Protein AF-A0A7Y3DT79-F1 (afdb_monomer_lite)

Secondary structure (DSSP, 8-state):
-HHHHHHHHHHHHHHHHHHT--GGGTTGGGGHHHHHHHHHHHHT-------TTTHHHHHHHHHHHHTGGG--HHHHHHHHHHHHHHHHHHH--GGG----HHHHHHHHHHHHHHHHHHTTTTSHHHHTT-BTTTTB-TT--TTHHHHHHHHHHHHHTT-HHHHHHHHHHHHHTT-HHHHHHHHHHHHHHHS-HHHHHHHTSHHHHHHHHHHHHHHHHHHHTTTTHHHHHHHHSS-HHHHTTTHHHHHHHHHHHHT--HHHHTT--S-TTHHHHHHHHHHT-S----S-HHHHHHHHH-

Structure (mmCIF, N/CA/C/O backbone):
data_AF-A0A7Y3DT79-F1
#
_entry.id   AF-A0A7Y3DT79-F1
#
loop_
_atom_site.group_PDB
_atom_site.id
_atom_site.type_symbol
_atom_site.label_atom_id
_atom_site.label_alt_id
_atom_site.label_comp_id
_atom_site.label_asym_id
_atom_site.label_entity_id
_atom_site.label_seq_id
_atom_site.pdbx_PDB_ins_code
_atom_site.Cartn_x
_atom_site.Cartn_y
_atom_site.Cartn_z
_atom_site.occupancy
_atom_site.B_iso_or_equiv
_atom_site.auth_seq_id
_atom_site.auth_comp_id
_atom_site.auth_asym_id
_atom_site.auth_atom_id
_atom_site.pdbx_PDB_model_num
ATOM 1 N N . MET A 1 1 ? -15.172 -6.255 23.067 1.00 63.94 1 MET A N 1
ATOM 2 C CA . MET A 1 1 ? -14.998 -4.803 23.353 1.00 63.94 1 MET A CA 1
ATOM 3 C C . MET A 1 1 ? -13.834 -4.486 24.300 1.00 63.94 1 MET A C 1
ATOM 5 O O . MET A 1 1 ? -13.185 -3.462 24.105 1.00 63.94 1 MET A O 1
ATOM 9 N N . LYS A 1 2 ? -13.563 -5.284 25.353 1.00 83.62 2 LYS A N 1
ATOM 10 C CA . LYS A 1 2 ? -12.406 -5.023 26.238 1.00 83.62 2 LYS A CA 1
ATOM 11 C C . LYS A 1 2 ? -11.067 -5.221 25.506 1.00 83.62 2 LYS A C 1
ATOM 13 O O . LYS A 1 2 ? -10.204 -4.358 25.620 1.00 83.62 2 LYS A O 1
ATOM 18 N N . LYS A 1 3 ? -10.925 -6.287 24.705 1.00 90.00 3 LYS A N 1
ATOM 19 C CA . LYS A 1 3 ? -9.681 -6.601 23.979 1.00 90.00 3 LYS A CA 1
ATOM 20 C C . LYS A 1 3 ? -9.325 -5.564 22.909 1.00 90.00 3 LYS A C 1
ATOM 22 O O . LYS A 1 3 ? -8.169 -5.178 22.800 1.00 90.00 3 LYS A O 1
ATOM 27 N N . GLU A 1 4 ? -10.309 -5.044 22.180 1.00 90.94 4 GLU A N 1
ATOM 28 C CA . GLU A 1 4 ? -10.122 -4.055 21.111 1.00 90.94 4 GLU A CA 1
ATOM 29 C C . GLU A 1 4 ? -9.647 -2.712 21.681 1.00 90.94 4 GLU A C 1
ATOM 31 O O . GLU A 1 4 ? -8.739 -2.092 21.132 1.00 90.94 4 GLU A O 1
ATOM 36 N N . LYS A 1 5 ? -10.202 -2.292 22.829 1.00 91.31 5 LYS A N 1
ATOM 37 C CA . LYS A 1 5 ? -9.773 -1.075 23.539 1.00 91.31 5 LYS A CA 1
ATOM 38 C C . LYS A 1 5 ? -8.336 -1.158 24.060 1.00 91.31 5 LYS A C 1
ATOM 40 O O . LYS A 1 5 ? -7.698 -0.120 24.183 1.00 91.31 5 LYS A O 1
ATOM 45 N N . ILE A 1 6 ? -7.844 -2.361 24.363 1.00 92.19 6 ILE A N 1
ATOM 46 C CA . ILE A 1 6 ? -6.459 -2.600 24.800 1.00 92.19 6 ILE A CA 1
ATOM 47 C C . ILE A 1 6 ? -5.524 -2.679 23.591 1.00 92.19 6 ILE A C 1
ATOM 49 O O . ILE A 1 6 ? -4.468 -2.052 23.577 1.00 92.19 6 ILE A O 1
ATOM 53 N N . PHE A 1 7 ? -5.914 -3.430 22.561 1.00 93.00 7 PHE A N 1
ATOM 54 C CA . PHE A 1 7 ? -5.062 -3.682 21.404 1.00 93.00 7 PHE A CA 1
ATOM 55 C C . PHE A 1 7 ? -4.894 -2.451 20.509 1.00 93.00 7 PHE A C 1
ATOM 57 O O . PHE A 1 7 ? -3.803 -2.212 20.000 1.00 93.00 7 PHE A O 1
ATOM 64 N N . PHE A 1 8 ? -5.934 -1.629 20.345 1.00 92.81 8 PHE A N 1
ATOM 65 C CA . PHE A 1 8 ? -5.884 -0.476 19.445 1.00 92.81 8 PHE A CA 1
ATOM 66 C C . PHE A 1 8 ? -4.794 0.557 19.806 1.00 92.81 8 PHE A C 1
ATOM 68 O O . PHE A 1 8 ? -4.026 0.921 18.915 1.00 92.81 8 PHE A O 1
ATOM 75 N N . PRO A 1 9 ? -4.637 1.005 21.070 1.00 92.88 9 PRO A N 1
ATOM 76 C CA . PRO A 1 9 ? -3.510 1.855 21.459 1.00 92.88 9 PRO A CA 1
ATOM 77 C C . PRO A 1 9 ? -2.145 1.222 21.173 1.00 92.88 9 PRO A C 1
ATOM 79 O O . PRO A 1 9 ? -1.248 1.912 20.697 1.00 92.88 9 PRO A O 1
ATOM 82 N N . ILE A 1 10 ? -1.992 -0.086 21.413 1.00 94.50 10 ILE A N 1
ATOM 83 C CA . ILE A 1 10 ? -0.740 -0.801 21.132 1.00 94.50 10 ILE A CA 1
ATOM 84 C C . ILE A 1 10 ? -0.457 -0.785 19.630 1.00 94.50 10 ILE A C 1
ATOM 86 O O . ILE A 1 10 ? 0.645 -0.436 19.221 1.00 94.50 10 ILE A O 1
ATOM 90 N N . LEU A 1 11 ? -1.462 -1.080 18.803 1.00 93.25 11 LEU A N 1
ATOM 91 C CA . LEU A 1 11 ? -1.350 -1.018 17.349 1.00 93.25 11 LEU A CA 1
ATOM 92 C C . LEU A 1 11 ? -0.933 0.382 16.877 1.00 93.25 11 LEU A C 1
ATOM 94 O O . LEU A 1 11 ? -0.031 0.506 16.052 1.00 93.25 11 LEU A O 1
ATOM 98 N N . VAL A 1 12 ? -1.533 1.437 17.435 1.00 91.94 12 VAL A N 1
ATOM 99 C CA . VAL A 1 12 ? -1.143 2.827 17.154 1.00 91.94 12 VAL A CA 1
ATOM 100 C C . VAL A 1 12 ? 0.324 3.071 17.508 1.00 91.94 12 VAL A C 1
ATOM 102 O O . VAL A 1 12 ? 1.052 3.624 16.688 1.00 91.94 12 VAL A O 1
ATOM 105 N N . VAL A 1 13 ? 0.785 2.627 18.679 1.00 93.56 13 VAL A N 1
ATOM 106 C CA . VAL A 1 13 ? 2.195 2.758 19.080 1.00 93.56 13 VAL A CA 1
ATOM 107 C C . VAL A 1 13 ? 3.115 2.008 18.117 1.00 93.56 13 VAL A C 1
ATOM 109 O O . VAL A 1 13 ? 4.100 2.583 17.663 1.00 93.56 13 VAL A O 1
ATOM 112 N N . LEU A 1 14 ? 2.786 0.770 17.738 1.00 94.00 14 LEU A N 1
ATOM 113 C CA . LEU A 1 14 ? 3.581 -0.008 16.781 1.00 94.00 14 LEU A CA 1
ATOM 114 C C . LEU A 1 14 ? 3.667 0.677 15.413 1.00 94.00 14 LEU A C 1
ATOM 116 O O . LEU A 1 14 ? 4.738 0.689 14.805 1.00 94.00 14 LEU A O 1
ATOM 120 N N . ILE A 1 15 ? 2.568 1.280 14.945 1.00 91.50 15 ILE A N 1
ATOM 121 C CA . ILE A 1 15 ? 2.557 2.087 13.719 1.00 91.50 15 ILE A CA 1
ATOM 122 C C . ILE A 1 15 ? 3.497 3.282 13.883 1.00 91.50 15 ILE A C 1
ATOM 124 O O . ILE A 1 15 ? 4.377 3.455 13.044 1.00 91.50 15 ILE A O 1
ATOM 128 N N . LEU A 1 16 ? 3.352 4.071 14.956 1.00 90.56 16 LEU A N 1
ATOM 129 C CA . LEU A 1 16 ? 4.171 5.262 15.221 1.00 90.56 16 LEU A CA 1
ATOM 130 C C . LEU A 1 16 ? 5.669 4.929 15.296 1.00 90.56 16 LEU A C 1
ATOM 132 O O . LEU A 1 16 ? 6.488 5.623 14.694 1.00 90.56 16 LEU A O 1
ATOM 136 N N . VAL A 1 17 ? 6.021 3.836 15.972 1.00 91.38 17 VAL A N 1
ATOM 137 C CA . VAL A 1 17 ? 7.394 3.323 16.058 1.00 91.38 17 VAL A CA 1
ATOM 138 C C . VAL A 1 17 ? 7.898 2.878 14.683 1.00 91.38 17 VAL A C 1
ATOM 140 O O . VAL A 1 17 ? 8.989 3.271 14.272 1.00 91.38 17 VAL A O 1
ATOM 143 N N . GLY A 1 18 ? 7.090 2.124 13.932 1.00 89.31 18 GLY A N 1
ATOM 144 C CA . GLY A 1 18 ? 7.442 1.671 12.585 1.00 89.31 18 GLY A CA 1
ATOM 145 C C . GLY A 1 18 ? 7.669 2.830 11.610 1.00 89.31 18 GLY A C 1
ATOM 146 O O . GLY A 1 18 ? 8.570 2.775 10.767 1.00 89.31 18 GLY A O 1
ATOM 147 N N . ILE A 1 19 ? 6.906 3.918 11.753 1.00 88.69 19 ILE A N 1
ATOM 148 C CA . ILE A 1 19 ? 7.072 5.117 10.930 1.00 88.69 19 ILE A CA 1
ATOM 149 C C . ILE A 1 19 ? 8.119 6.093 11.457 1.00 88.69 19 ILE A C 1
ATOM 151 O O . ILE A 1 19 ? 8.458 7.001 10.706 1.00 88.69 19 ILE A O 1
ATOM 155 N N . ALA A 1 20 ? 8.689 5.924 12.653 1.00 84.56 20 ALA A N 1
ATOM 156 C CA . ALA A 1 20 ? 9.699 6.841 13.198 1.00 84.56 20 ALA A CA 1
ATOM 157 C C . ALA A 1 20 ? 10.968 6.929 12.325 1.00 84.56 20 ALA A C 1
ATOM 159 O O . ALA A 1 20 ? 11.686 7.920 12.361 1.00 84.56 20 ALA A O 1
ATOM 160 N N . GLY A 1 21 ? 11.212 5.931 11.466 1.00 77.06 21 GLY A N 1
ATOM 161 C CA . GLY A 1 21 ? 12.340 5.928 10.527 1.00 77.06 21 GLY A CA 1
ATOM 162 C C . GLY A 1 21 ? 13.628 5.340 11.096 1.00 77.06 21 GLY A C 1
ATOM 163 O O . GLY A 1 21 ? 14.645 5.359 10.414 1.00 77.06 21 GLY A O 1
ATOM 164 N N . ILE A 1 22 ? 13.578 4.772 12.300 1.00 83.94 22 ILE A N 1
ATOM 165 C CA . ILE A 1 22 ? 14.688 4.024 12.888 1.00 83.94 22 ILE A CA 1
ATOM 166 C C . ILE A 1 22 ? 14.725 2.626 12.229 1.00 83.94 22 ILE A C 1
ATOM 168 O O . ILE A 1 22 ? 13.753 1.874 12.361 1.00 83.94 22 ILE A O 1
ATOM 172 N N . PRO A 1 23 ? 15.809 2.244 11.519 1.00 83.69 23 PRO A N 1
ATOM 173 C CA . PRO A 1 23 ? 15.846 1.011 10.725 1.00 83.69 23 PRO A CA 1
ATOM 174 C C . PRO A 1 23 ? 15.549 -0.269 11.515 1.00 83.69 23 PRO A C 1
ATOM 176 O O . PRO A 1 23 ? 14.872 -1.156 10.998 1.00 83.69 23 PRO A O 1
ATOM 179 N N . THR A 1 24 ? 16.005 -0.347 12.768 1.00 86.44 24 THR A N 1
ATOM 180 C CA . THR A 1 24 ? 15.854 -1.528 13.636 1.00 86.44 24 THR A CA 1
ATOM 181 C C . THR A 1 24 ? 14.409 -1.790 14.053 1.00 86.44 24 THR A C 1
ATOM 183 O O . THR A 1 24 ? 14.020 -2.941 14.217 1.00 86.44 24 THR A O 1
ATOM 186 N N . VAL A 1 25 ? 13.589 -0.744 14.171 1.00 89.00 25 VAL A N 1
ATOM 187 C CA . VAL A 1 25 ? 12.187 -0.842 14.615 1.00 89.00 25 VAL A CA 1
ATOM 188 C C . VAL A 1 25 ? 11.184 -0.609 13.487 1.00 89.00 25 VAL A C 1
ATOM 190 O O . VAL A 1 25 ? 9.977 -0.631 13.718 1.00 89.00 25 VAL A O 1
ATOM 193 N N . ARG A 1 26 ? 11.649 -0.464 12.239 1.00 85.31 26 ARG A N 1
ATOM 194 C CA . ARG A 1 26 ? 10.786 -0.339 11.048 1.00 85.31 26 ARG A CA 1
ATOM 195 C C . ARG A 1 26 ? 9.774 -1.486 10.932 1.00 85.31 26 ARG A C 1
ATOM 197 O O . ARG A 1 26 ? 8.689 -1.301 10.390 1.00 85.31 26 ARG A O 1
ATOM 204 N N . TYR A 1 27 ? 10.133 -2.658 11.452 1.00 87.81 27 TYR A N 1
ATOM 205 C CA . TYR A 1 27 ? 9.318 -3.868 11.432 1.00 87.81 27 TYR A CA 1
ATOM 206 C C . TYR A 1 27 ? 8.433 -4.042 12.679 1.00 87.81 27 TYR A C 1
ATOM 208 O O . TYR A 1 27 ? 7.805 -5.085 12.829 1.00 87.81 27 TYR A O 1
ATOM 216 N N . ALA A 1 28 ? 8.333 -3.039 13.562 1.00 91.44 28 ALA A N 1
ATOM 217 C CA . ALA A 1 28 ? 7.555 -3.136 14.801 1.00 91.44 28 ALA A CA 1
ATOM 218 C C . ALA A 1 28 ? 6.085 -3.518 14.560 1.00 91.44 28 ALA A C 1
ATOM 220 O O . ALA A 1 28 ? 5.528 -4.311 15.316 1.00 91.44 28 ALA A O 1
ATOM 221 N N . LEU A 1 29 ? 5.472 -3.026 13.476 1.00 90.25 29 LEU A N 1
ATOM 222 C CA . LEU A 1 29 ? 4.092 -3.368 13.117 1.00 90.25 29 LEU A CA 1
ATOM 223 C C . LEU A 1 29 ? 3.880 -4.875 12.927 1.00 90.25 29 LEU A C 1
ATOM 225 O O . LEU A 1 29 ? 2.792 -5.373 13.195 1.00 90.25 29 LEU A O 1
ATOM 229 N N . TYR A 1 30 ? 4.910 -5.622 12.536 1.00 90.06 30 TYR A N 1
ATOM 230 C CA . TYR A 1 30 ? 4.790 -7.063 12.344 1.00 90.06 30 TYR A CA 1
ATOM 231 C C . TYR A 1 30 ? 4.707 -7.848 13.659 1.00 90.06 30 TYR A C 1
ATOM 233 O O . TYR A 1 30 ? 4.268 -8.989 13.657 1.00 90.06 30 TYR A O 1
ATOM 241 N N . LEU A 1 31 ? 4.988 -7.228 14.811 1.00 92.94 31 LEU A N 1
ATOM 242 C CA . LEU A 1 31 ? 4.686 -7.827 16.117 1.00 92.94 31 LEU A CA 1
ATOM 243 C C . LEU A 1 31 ? 3.183 -7.827 16.440 1.00 92.94 31 LEU A C 1
ATOM 245 O O . LEU A 1 31 ? 2.749 -8.549 17.339 1.00 92.94 31 LEU A O 1
ATOM 249 N N . ALA A 1 32 ? 2.377 -7.046 15.712 1.00 92.06 32 ALA A N 1
ATOM 250 C CA . ALA A 1 32 ? 0.938 -6.932 15.928 1.00 92.06 32 ALA A CA 1
ATOM 251 C C . ALA A 1 32 ? 0.184 -8.278 15.944 1.00 92.06 32 ALA A C 1
ATOM 253 O O . ALA A 1 32 ? -0.566 -8.466 16.897 1.00 92.06 32 ALA A O 1
ATOM 254 N N . PRO A 1 33 ? 0.362 -9.230 15.001 1.00 91.50 33 PRO A N 1
ATOM 255 C CA . PRO A 1 33 ? -0.270 -10.554 15.073 1.00 91.50 33 PRO A CA 1
ATOM 256 C C . PRO A 1 33 ? 0.083 -11.336 16.344 1.00 91.50 33 PRO A C 1
ATOM 258 O O . PRO A 1 33 ? -0.795 -11.946 16.949 1.00 91.50 33 PRO A O 1
ATOM 261 N N . VAL A 1 34 ? 1.342 -11.294 16.792 1.00 93.56 34 VAL A N 1
ATOM 262 C CA . VAL A 1 34 ? 1.772 -12.002 18.012 1.00 93.56 34 VAL A CA 1
ATOM 263 C C . VAL A 1 34 ? 1.095 -11.389 19.236 1.00 93.56 34 VAL A C 1
ATOM 265 O O . VAL A 1 34 ? 0.508 -12.096 20.051 1.00 93.56 34 VAL A O 1
ATOM 268 N N . ILE A 1 35 ? 1.106 -10.059 19.334 1.00 94.38 35 ILE A N 1
ATOM 269 C CA . ILE A 1 35 ? 0.457 -9.323 20.425 1.00 94.38 35 ILE A CA 1
ATOM 270 C C . ILE A 1 35 ? -1.064 -9.532 20.403 1.00 94.38 35 ILE A C 1
ATOM 272 O O . ILE A 1 35 ? -1.674 -9.703 21.456 1.00 94.38 35 ILE A O 1
ATOM 276 N N . ALA A 1 36 ? -1.670 -9.563 19.217 1.00 92.19 36 ALA A N 1
ATOM 277 C CA . ALA A 1 36 ? -3.078 -9.880 19.009 1.00 92.19 36 ALA A CA 1
ATOM 278 C C . ALA A 1 36 ? -3.431 -11.264 19.578 1.00 92.19 36 ALA A C 1
ATOM 280 O O . ALA A 1 36 ? -4.369 -11.389 20.365 1.00 92.19 36 ALA A O 1
ATOM 281 N N . VAL A 1 37 ? -2.650 -12.299 19.250 1.00 92.69 37 VAL A N 1
ATOM 282 C CA . VAL A 1 37 ? -2.844 -13.645 19.815 1.00 92.69 37 VAL A CA 1
ATOM 283 C C . VAL A 1 37 ? -2.688 -13.624 21.336 1.00 92.69 37 VAL A C 1
ATOM 285 O O . VAL A 1 37 ? -3.548 -14.151 22.035 1.00 92.69 37 VAL A O 1
ATOM 288 N N . LEU A 1 38 ? -1.645 -12.979 21.867 1.00 94.88 38 LEU A N 1
ATOM 289 C CA . LEU A 1 38 ? -1.406 -12.913 23.313 1.00 94.88 38 LEU A CA 1
ATOM 290 C C . LEU A 1 38 ? -2.558 -12.236 24.064 1.00 94.88 38 LEU A C 1
ATOM 292 O O . LEU A 1 38 ? -3.022 -12.755 25.075 1.00 94.88 38 LEU A O 1
ATOM 296 N N . ILE A 1 39 ? -3.071 -11.110 23.564 1.00 93.94 39 ILE A N 1
ATOM 297 C CA . ILE A 1 39 ? -4.223 -10.429 24.171 1.00 93.94 39 ILE A CA 1
ATOM 298 C C . ILE A 1 39 ? -5.473 -11.309 24.077 1.00 93.94 39 ILE A C 1
ATOM 300 O O . ILE A 1 39 ? -6.249 -11.366 25.032 1.00 93.94 39 ILE A O 1
ATOM 304 N N . MET A 1 40 ? -5.687 -12.001 22.956 1.00 92.88 40 MET A N 1
ATOM 305 C CA . MET A 1 40 ? -6.802 -12.939 22.812 1.00 92.88 40 MET A CA 1
ATOM 306 C C . MET A 1 40 ? -6.712 -14.077 23.839 1.00 92.88 40 MET A C 1
ATOM 308 O O . MET A 1 40 ? -7.700 -14.341 24.520 1.00 92.88 40 MET A O 1
ATOM 312 N N . LEU A 1 41 ? -5.527 -14.675 24.019 1.00 94.06 41 LEU A N 1
ATOM 313 C CA . LEU A 1 41 ? -5.268 -15.715 25.021 1.00 94.06 41 LEU A CA 1
ATOM 314 C C . LEU A 1 41 ? -5.515 -15.207 26.450 1.00 94.06 41 LEU A C 1
ATOM 316 O O . LEU A 1 41 ? -6.214 -15.861 27.217 1.00 94.06 41 LEU A O 1
ATOM 320 N N . VAL A 1 42 ? -5.002 -14.021 26.797 1.00 95.06 42 VAL A N 1
ATOM 321 C CA . VAL A 1 42 ? -5.157 -13.421 28.138 1.00 95.06 42 VAL A CA 1
ATOM 322 C C . VAL A 1 42 ? -6.609 -13.043 28.435 1.00 95.06 42 VAL A C 1
ATOM 324 O O . VAL A 1 42 ? -7.063 -13.154 29.571 1.00 95.06 42 VAL A O 1
ATOM 327 N N . THR A 1 43 ? -7.351 -12.577 27.430 1.00 94.00 43 THR A N 1
ATOM 328 C CA . THR A 1 43 ? -8.758 -12.177 27.605 1.00 94.00 43 THR A CA 1
ATOM 329 C C . THR A 1 43 ? -9.742 -13.341 27.498 1.00 94.00 43 THR A C 1
ATOM 331 O O . THR A 1 43 ? -10.893 -13.174 27.898 1.00 94.00 43 THR A O 1
ATOM 334 N N . GLY A 1 44 ? -9.317 -14.490 26.960 1.00 93.50 44 GLY A N 1
ATOM 335 C CA . GLY A 1 44 ? -10.160 -15.664 26.723 1.00 93.50 44 GLY A CA 1
ATOM 336 C C . GLY A 1 44 ? -11.245 -15.468 25.653 1.00 93.50 44 GLY A C 1
ATOM 337 O O . GLY A 1 44 ? -12.159 -16.282 25.553 1.00 93.50 44 GLY A O 1
ATOM 338 N N . ASP A 1 45 ? -11.189 -14.388 24.864 1.00 89.50 45 ASP A N 1
ATOM 339 C CA . ASP A 1 45 ? -12.240 -14.002 23.908 1.00 89.50 45 ASP A CA 1
ATOM 340 C C . ASP A 1 45 ? -11.881 -14.414 22.468 1.00 89.50 45 ASP A C 1
ATOM 342 O O . ASP A 1 45 ? -11.478 -13.589 21.635 1.00 89.50 45 ASP A O 1
ATOM 346 N N . PHE A 1 46 ? -12.041 -15.708 22.177 1.00 90.38 46 PHE A N 1
ATOM 347 C CA . PHE A 1 46 ? -11.736 -16.357 20.890 1.00 90.38 46 PHE A CA 1
ATOM 348 C C . PHE A 1 46 ? -12.823 -16.149 19.824 1.00 90.38 46 PHE A C 1
ATOM 350 O O . PHE A 1 46 ? -13.359 -17.092 19.244 1.00 90.38 46 PHE A O 1
ATOM 357 N N . LYS A 1 47 ? -13.184 -14.891 19.572 1.00 90.44 47 LYS A N 1
ATOM 358 C CA . LYS A 1 47 ? -14.108 -14.530 18.490 1.00 90.44 47 LYS A CA 1
ATOM 359 C C . LYS A 1 47 ? -13.341 -14.206 17.220 1.00 90.44 47 LYS A C 1
ATOM 361 O O . LYS A 1 47 ? -12.557 -13.258 17.213 1.00 90.44 47 LYS A O 1
ATOM 366 N N . PHE A 1 48 ? -13.635 -14.961 16.168 1.00 93.06 48 PHE A N 1
ATOM 367 C CA . PHE A 1 48 ? -13.111 -14.763 14.822 1.00 93.06 48 PHE A CA 1
ATOM 368 C C . PHE A 1 48 ? -14.161 -14.087 13.946 1.00 93.06 48 PHE A C 1
ATOM 370 O O . PHE A 1 48 ? -15.351 -14.400 14.029 1.00 93.06 48 PHE A O 1
ATOM 377 N N . GLN A 1 49 ? -13.720 -13.160 13.108 1.00 92.38 49 GLN A N 1
ATOM 378 C CA . GLN A 1 49 ? -14.556 -12.451 12.154 1.00 92.38 49 GLN A CA 1
ATOM 379 C C . GLN A 1 49 ? -13.940 -12.543 10.765 1.00 92.38 49 GLN A C 1
ATOM 381 O O . GLN A 1 49 ? -12.728 -12.483 10.600 1.00 92.38 49 GLN A O 1
ATOM 386 N N . PHE A 1 50 ? -14.787 -12.660 9.750 1.00 93.88 50 PHE A N 1
ATOM 387 C CA . PHE A 1 50 ? -14.351 -12.777 8.361 1.00 93.88 50 PHE A CA 1
ATOM 388 C C . PHE A 1 50 ? -15.028 -11.703 7.510 1.00 93.88 50 PHE A C 1
ATOM 390 O O . PHE A 1 50 ? -15.876 -12.021 6.671 1.00 93.88 50 PHE A O 1
ATOM 397 N N . PRO A 1 51 ? -14.720 -10.413 7.754 1.00 91.75 51 PRO A N 1
ATOM 398 C CA . PRO A 1 51 ? -15.326 -9.337 6.988 1.00 91.75 51 PRO A CA 1
ATOM 399 C C . PRO A 1 51 ? -14.956 -9.482 5.500 1.00 91.75 51 PRO A C 1
ATOM 401 O O . PRO A 1 51 ? -13.834 -9.895 5.191 1.00 91.75 51 PRO A O 1
ATOM 404 N N . PRO A 1 52 ? -15.848 -9.104 4.563 1.00 90.69 52 PRO A N 1
ATOM 405 C CA . PRO A 1 52 ? -15.596 -9.239 3.126 1.00 90.69 52 PRO A CA 1
ATOM 406 C C . PRO A 1 52 ? -14.282 -8.605 2.653 1.00 90.69 52 PRO A C 1
ATOM 408 O O . PRO A 1 52 ? -13.643 -9.110 1.739 1.00 90.69 52 PRO A O 1
ATOM 411 N N . SER A 1 53 ? -13.826 -7.538 3.318 1.00 89.56 53 SER A N 1
ATOM 412 C CA . SER A 1 53 ? -12.557 -6.866 3.016 1.00 89.56 53 SER A CA 1
ATOM 413 C C . SER A 1 53 ? -11.309 -7.714 3.281 1.00 89.56 53 SER A C 1
ATOM 415 O O . SER A 1 53 ? -10.247 -7.396 2.758 1.00 89.56 53 SER A O 1
ATOM 417 N N . VAL A 1 54 ? -11.412 -8.759 4.106 1.00 92.56 54 VAL A N 1
ATOM 418 C CA . VAL A 1 54 ? -10.287 -9.626 4.494 1.00 92.56 54 VAL A CA 1
ATOM 419 C C . VAL A 1 54 ? -10.270 -10.928 3.687 1.00 92.56 54 VAL A C 1
ATOM 421 O O . VAL A 1 54 ? -9.225 -11.561 3.561 1.00 92.56 54 VAL A O 1
ATOM 424 N N . GLN A 1 55 ? -11.397 -11.304 3.078 1.00 93.31 55 GLN A N 1
ATOM 425 C CA . GLN A 1 55 ? -11.537 -12.548 2.313 1.00 93.31 55 GLN A CA 1
ATOM 426 C C . GLN A 1 55 ? -10.486 -12.724 1.200 1.00 93.31 55 GLN A C 1
ATOM 428 O O . GLN A 1 55 ? -9.929 -13.818 1.123 1.00 93.31 55 GLN A O 1
ATOM 433 N N . PRO A 1 56 ? -10.124 -11.697 0.396 1.00 91.00 56 PRO A N 1
ATOM 434 C CA . PRO A 1 56 ? -9.077 -11.853 -0.617 1.00 91.00 56 PRO A CA 1
ATOM 435 C C . PRO A 1 56 ? -7.712 -12.219 -0.021 1.00 91.00 56 PRO A C 1
ATOM 437 O O . PRO A 1 56 ? -6.987 -13.030 -0.584 1.00 91.00 56 PRO A O 1
ATOM 440 N N . PHE A 1 57 ? -7.371 -11.673 1.148 1.00 93.56 57 PHE A N 1
ATOM 441 C CA . PHE A 1 57 ? -6.104 -11.977 1.817 1.00 93.56 57 PHE A CA 1
ATOM 442 C C . PHE A 1 57 ? -6.097 -13.377 2.432 1.00 93.56 57 PHE A C 1
ATOM 444 O O . PHE A 1 57 ? -5.068 -14.042 2.430 1.00 93.56 57 PHE A O 1
ATOM 451 N N . ILE A 1 58 ? -7.248 -13.855 2.910 1.00 94.50 58 ILE A N 1
ATOM 452 C CA . ILE A 1 58 ? -7.400 -15.246 3.357 1.00 94.50 58 ILE A CA 1
ATOM 453 C C . ILE A 1 58 ? -7.235 -16.200 2.180 1.00 94.50 58 ILE A C 1
ATOM 455 O O . ILE A 1 58 ? -6.553 -17.210 2.317 1.00 94.50 58 ILE A O 1
ATOM 459 N N . LEU A 1 59 ? -7.815 -15.870 1.024 1.00 92.31 59 LEU A N 1
ATOM 460 C CA . LEU A 1 59 ? -7.632 -16.655 -0.190 1.00 92.31 59 LEU A CA 1
ATOM 461 C C . LEU A 1 59 ? -6.149 -16.724 -0.576 1.00 92.31 59 LEU A C 1
ATOM 463 O O . LEU A 1 59 ? -5.641 -17.816 -0.805 1.00 92.31 59 LEU A O 1
ATOM 467 N N . LEU A 1 60 ? -5.436 -15.592 -0.550 1.00 92.00 60 LEU A N 1
ATOM 468 C CA . LEU A 1 60 ? -3.985 -15.572 -0.767 1.00 92.00 60 LEU A CA 1
ATOM 469 C C . LEU A 1 60 ? -3.235 -16.453 0.245 1.00 92.00 60 LEU A C 1
ATOM 471 O O . LEU A 1 60 ? -2.372 -17.222 -0.158 1.00 92.00 60 LEU A O 1
ATOM 475 N N . LEU A 1 61 ? -3.593 -16.422 1.535 1.00 93.88 61 LEU A N 1
ATOM 476 C CA . LEU A 1 61 ? -2.982 -17.306 2.540 1.00 93.88 61 LEU A CA 1
ATOM 477 C C . LEU A 1 61 ? -3.246 -18.790 2.265 1.00 93.88 61 LEU A C 1
ATOM 479 O O . LEU A 1 61 ? -2.361 -19.614 2.485 1.00 93.88 61 LEU A O 1
ATOM 483 N N . ILE A 1 62 ? -4.441 -19.139 1.783 1.00 92.69 62 ILE A N 1
ATOM 484 C CA . ILE A 1 62 ? -4.758 -20.507 1.360 1.00 92.69 62 ILE A CA 1
ATOM 485 C C . ILE A 1 62 ? -3.865 -20.905 0.177 1.00 92.69 62 ILE A C 1
ATOM 487 O O . ILE A 1 62 ? -3.304 -21.999 0.186 1.00 92.69 62 ILE A O 1
ATOM 491 N N . PHE A 1 63 ? -3.653 -20.011 -0.793 1.00 89.81 63 PHE A N 1
ATOM 492 C CA . PHE A 1 63 ? -2.700 -20.242 -1.883 1.00 89.81 63 PHE A CA 1
ATOM 493 C C . PHE A 1 63 ? -1.266 -20.444 -1.381 1.00 89.81 63 PHE A C 1
ATOM 495 O O . PHE A 1 63 ? -0.600 -21.373 -1.839 1.00 89.81 63 PHE A O 1
ATOM 502 N N . CYS A 1 64 ? -0.814 -19.684 -0.377 1.00 91.56 64 CYS A N 1
ATOM 503 C CA . CYS A 1 64 ? 0.510 -19.885 0.222 1.00 91.56 64 CYS A CA 1
ATOM 504 C C . CYS A 1 64 ? 0.694 -21.311 0.776 1.00 91.56 64 CYS A C 1
ATOM 506 O O . CYS A 1 64 ? 1.796 -21.855 0.693 1.00 91.56 64 CYS A O 1
ATOM 508 N N . ILE A 1 65 ? -0.364 -21.942 1.310 1.00 92.31 65 ILE A N 1
ATOM 509 C CA . ILE A 1 65 ? -0.312 -23.335 1.794 1.00 92.31 65 ILE A CA 1
ATOM 510 C C . ILE A 1 65 ? -0.016 -24.292 0.636 1.00 92.31 65 ILE A C 1
ATOM 512 O O . ILE A 1 65 ? 0.812 -25.189 0.781 1.00 92.31 65 ILE A O 1
ATOM 516 N N . PHE A 1 66 ? -0.631 -24.089 -0.532 1.00 90.25 66 PHE A N 1
ATOM 517 C CA . PHE A 1 66 ? -0.375 -24.927 -1.707 1.00 90.25 66 PHE A CA 1
ATOM 518 C C . PHE A 1 66 ? 1.044 -24.771 -2.262 1.00 90.25 66 PHE A C 1
ATOM 520 O O . PHE A 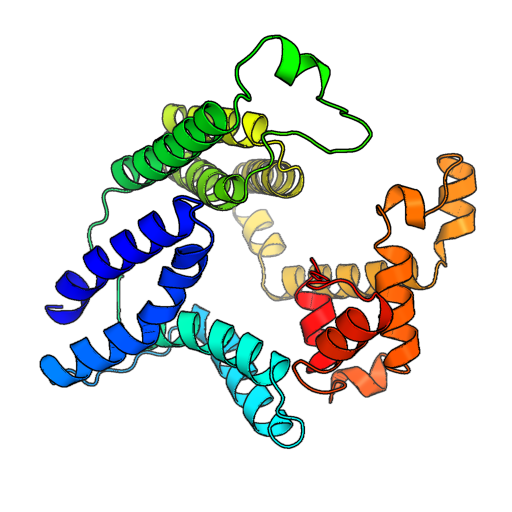1 66 ? 1.538 -25.682 -2.922 1.00 90.25 66 PHE A O 1
ATOM 527 N N . THR A 1 67 ? 1.725 -23.659 -1.980 1.00 90.19 67 THR A N 1
ATOM 528 C CA . THR A 1 67 ? 3.105 -23.413 -2.426 1.00 90.19 67 THR A CA 1
ATOM 529 C C . THR A 1 67 ? 4.153 -23.707 -1.349 1.00 90.19 67 THR A C 1
ATOM 531 O O . THR A 1 67 ? 5.337 -23.469 -1.580 1.00 90.19 67 THR A O 1
ATOM 534 N N . ILE A 1 68 ? 3.763 -24.269 -0.195 1.00 92.94 68 ILE A N 1
ATOM 535 C CA . ILE A 1 68 ? 4.670 -24.538 0.938 1.00 92.94 68 ILE A CA 1
ATOM 536 C C . ILE A 1 68 ? 5.813 -25.503 0.593 1.00 92.94 68 ILE A C 1
ATOM 538 O O . ILE A 1 68 ? 6.870 -25.466 1.213 1.00 92.94 68 ILE A O 1
ATOM 542 N N . TYR A 1 69 ? 5.643 -26.357 -0.418 1.00 90.56 69 TYR A N 1
ATOM 543 C CA . TYR A 1 69 ? 6.701 -27.262 -0.876 1.00 90.56 69 TYR A CA 1
ATOM 544 C C . TYR A 1 69 ? 7.906 -26.516 -1.483 1.00 90.56 69 TYR A C 1
ATOM 546 O O . TYR A 1 69 ? 8.978 -27.101 -1.615 1.00 90.56 69 TYR A O 1
ATOM 554 N N . ARG A 1 70 ? 7.743 -25.227 -1.823 1.00 87.75 70 ARG A N 1
ATOM 555 C CA . ARG A 1 70 ? 8.808 -24.291 -2.228 1.00 87.75 70 ARG A CA 1
ATOM 556 C C . ARG A 1 70 ? 9.129 -23.273 -1.128 1.00 87.75 70 ARG A C 1
ATOM 558 O O . ARG A 1 70 ? 9.613 -22.187 -1.425 1.00 87.75 70 ARG A O 1
ATOM 565 N N . ALA A 1 71 ? 8.809 -23.576 0.131 1.00 91.50 71 ALA A N 1
ATOM 566 C CA . ALA A 1 71 ? 9.017 -22.638 1.223 1.00 91.50 71 ALA A CA 1
ATOM 567 C C . ALA A 1 71 ? 10.502 -22.294 1.389 1.00 91.50 71 ALA A C 1
ATOM 569 O O . ALA A 1 71 ? 11.340 -23.147 1.677 1.00 91.50 71 ALA A O 1
ATOM 570 N N . ASP A 1 72 ? 10.793 -21.008 1.273 1.00 92.00 72 ASP A N 1
ATOM 571 C CA . ASP A 1 72 ? 12.083 -20.406 1.559 1.00 92.00 72 ASP A CA 1
ATOM 572 C C . ASP A 1 72 ? 11.910 -19.125 2.388 1.00 92.00 72 ASP A C 1
ATOM 574 O O . ASP A 1 72 ? 10.833 -18.826 2.919 1.00 92.00 72 ASP A O 1
ATOM 578 N N . TYR A 1 73 ? 12.991 -18.356 2.527 1.00 91.19 73 TYR A N 1
ATOM 579 C CA . TYR A 1 73 ? 12.974 -17.103 3.272 1.00 91.19 73 TYR A CA 1
ATOM 580 C C . TYR A 1 73 ? 11.958 -16.093 2.718 1.00 91.19 73 TYR A C 1
ATOM 582 O O . TYR A 1 73 ? 11.264 -15.436 3.498 1.00 91.19 73 TYR A O 1
ATOM 590 N N . ASN A 1 74 ? 11.844 -15.964 1.395 1.00 90.06 74 ASN A N 1
ATOM 591 C CA . ASN A 1 74 ? 10.956 -14.991 0.766 1.00 90.06 74 ASN A CA 1
ATOM 592 C C . ASN A 1 74 ? 9.496 -15.446 0.807 1.00 90.06 74 ASN A C 1
ATOM 594 O O . ASN A 1 74 ? 8.636 -14.616 1.114 1.00 90.06 74 ASN A O 1
ATOM 598 N N . TRP A 1 75 ? 9.228 -16.743 0.635 1.00 93.31 75 TRP A N 1
ATOM 599 C CA . TRP A 1 75 ? 7.915 -17.331 0.901 1.00 93.31 75 TRP A CA 1
ATOM 600 C C . TRP A 1 75 ? 7.466 -17.042 2.338 1.00 93.31 75 TRP A C 1
ATOM 602 O O . TRP A 1 75 ? 6.373 -16.515 2.556 1.00 93.31 75 TRP A O 1
ATOM 612 N N . ALA A 1 76 ? 8.328 -17.304 3.329 1.00 92.75 76 ALA A N 1
ATOM 613 C CA . ALA A 1 76 ? 8.005 -17.073 4.736 1.00 92.75 76 ALA A CA 1
ATOM 614 C C . ALA A 1 76 ? 7.779 -15.581 5.023 1.00 92.75 76 ALA A C 1
ATOM 616 O O . ALA A 1 76 ? 6.807 -15.215 5.684 1.00 92.75 76 ALA A O 1
ATOM 617 N N . ARG A 1 77 ? 8.643 -14.709 4.486 1.00 89.81 77 ARG A N 1
ATOM 618 C CA . ARG A 1 77 ? 8.559 -13.247 4.629 1.00 89.81 77 ARG A CA 1
ATOM 619 C C . ARG A 1 77 ? 7.240 -12.698 4.084 1.00 89.81 77 ARG A C 1
ATOM 621 O O . ARG A 1 77 ? 6.567 -11.943 4.783 1.00 89.81 77 ARG A O 1
ATOM 628 N N . GLN A 1 78 ? 6.872 -13.059 2.857 1.00 90.44 78 GLN A N 1
ATOM 629 C CA . GLN A 1 78 ? 5.653 -12.565 2.214 1.00 90.44 78 GLN A CA 1
ATOM 630 C C . GLN A 1 78 ? 4.389 -13.147 2.861 1.00 90.44 78 GLN A C 1
ATOM 632 O O . GLN A 1 78 ? 3.490 -12.384 3.222 1.00 90.44 78 GLN A O 1
ATOM 637 N N . THR A 1 79 ? 4.364 -14.459 3.122 1.00 92.81 79 THR A N 1
ATOM 638 C CA . THR A 1 79 ? 3.251 -15.128 3.820 1.00 92.81 79 THR A CA 1
ATOM 639 C C . THR A 1 79 ? 3.013 -14.490 5.185 1.00 92.81 79 THR A C 1
ATOM 641 O O . THR A 1 79 ? 1.880 -14.180 5.551 1.00 92.81 79 THR A O 1
ATOM 644 N N . TYR A 1 80 ? 4.087 -14.217 5.931 1.00 92.88 80 TYR A N 1
ATOM 645 C CA . TYR A 1 80 ? 4.001 -13.557 7.226 1.00 92.88 80 TYR A CA 1
ATOM 646 C C . TYR A 1 80 ? 3.459 -12.128 7.128 1.00 92.88 80 TYR A C 1
ATOM 648 O O . TYR A 1 80 ? 2.679 -11.719 7.987 1.00 92.88 80 TYR A O 1
ATOM 656 N N . PHE A 1 81 ? 3.809 -11.369 6.085 1.00 90.31 81 PHE A N 1
ATOM 657 C CA . PHE A 1 81 ? 3.229 -10.043 5.866 1.00 90.31 81 PHE A CA 1
ATOM 658 C C . PHE A 1 81 ? 1.724 -10.118 5.615 1.00 90.31 81 PHE A C 1
ATOM 660 O O . PHE A 1 81 ? 0.976 -9.398 6.278 1.00 90.31 81 PHE A O 1
ATOM 667 N N . ILE A 1 82 ? 1.263 -11.017 4.743 1.00 92.38 82 ILE A N 1
ATOM 668 C CA . ILE A 1 82 ? -0.174 -11.211 4.498 1.00 92.38 82 ILE A CA 1
ATOM 669 C C . ILE A 1 82 ? -0.871 -11.645 5.797 1.00 92.38 82 ILE A C 1
ATOM 671 O O . ILE A 1 82 ? -1.903 -11.079 6.175 1.00 92.38 82 ILE A O 1
ATOM 675 N N . LEU A 1 83 ? -0.275 -12.587 6.531 1.00 92.75 83 LEU A N 1
ATOM 676 C CA . LEU A 1 83 ? -0.794 -13.090 7.800 1.00 92.75 83 LEU A CA 1
ATOM 677 C C . LEU A 1 83 ? -0.901 -11.978 8.844 1.00 92.75 83 LEU A C 1
ATOM 679 O O . LEU A 1 83 ? -1.929 -11.876 9.512 1.00 92.75 83 LEU A O 1
ATOM 683 N N . ALA A 1 84 ? 0.117 -11.127 8.977 1.00 91.38 84 ALA A N 1
ATOM 684 C CA . ALA A 1 84 ? 0.151 -10.062 9.972 1.00 91.38 84 ALA A CA 1
ATOM 685 C C . ALA A 1 84 ? -1.029 -9.097 9.816 1.00 91.38 84 ALA A C 1
ATOM 687 O O . ALA A 1 84 ? -1.704 -8.795 10.801 1.00 91.38 84 ALA A O 1
ATOM 688 N N . TYR A 1 85 ? -1.322 -8.668 8.586 1.00 88.25 85 TYR A N 1
ATOM 689 C CA . TYR A 1 85 ? -2.458 -7.785 8.321 1.00 88.25 85 TYR A CA 1
ATOM 690 C C . TYR A 1 85 ? -3.797 -8.516 8.434 1.00 88.25 85 TYR A C 1
ATOM 692 O O . TYR A 1 85 ? -4.726 -7.989 9.044 1.00 88.25 85 TYR A O 1
ATOM 700 N N . THR A 1 86 ? -3.892 -9.741 7.915 1.00 93.38 86 THR A N 1
ATOM 701 C CA . THR A 1 86 ? -5.130 -10.537 7.951 1.00 93.38 86 THR A CA 1
ATOM 702 C C . THR A 1 86 ? -5.552 -10.833 9.391 1.00 93.38 86 THR A C 1
ATOM 704 O O . THR A 1 86 ? -6.697 -10.601 9.770 1.00 93.38 86 THR A O 1
ATOM 707 N N . THR A 1 87 ? -4.609 -11.264 10.230 1.00 92.31 87 THR A N 1
ATOM 708 C CA . THR A 1 87 ? -4.859 -11.689 11.616 1.00 92.31 87 THR A CA 1
ATOM 709 C C . THR A 1 87 ? -5.466 -10.575 12.469 1.00 92.31 87 THR A C 1
ATOM 711 O O . THR A 1 87 ? -6.401 -10.817 13.232 1.00 92.31 87 THR A O 1
ATOM 714 N N . ILE A 1 88 ? -4.976 -9.340 12.310 1.00 91.81 88 ILE A N 1
ATOM 715 C CA . ILE A 1 88 ? -5.475 -8.165 13.038 1.00 91.81 88 ILE A CA 1
ATOM 716 C C . ILE A 1 88 ? -6.982 -7.993 12.822 1.00 91.81 88 ILE A C 1
ATOM 718 O O . ILE A 1 88 ? -7.722 -7.822 13.789 1.00 91.81 88 ILE A O 1
ATOM 722 N N . PHE A 1 89 ? -7.435 -8.070 11.570 1.00 92.12 89 PHE A N 1
ATOM 723 C CA . PHE A 1 89 ? -8.839 -7.858 11.219 1.00 92.12 89 PHE A CA 1
ATOM 724 C C . PHE A 1 89 ? -9.713 -9.104 11.401 1.00 92.12 89 PHE A C 1
ATOM 726 O O . PHE A 1 89 ? -10.929 -8.968 11.500 1.00 92.12 89 PHE A O 1
ATOM 733 N N . VAL A 1 90 ? -9.118 -10.300 11.480 1.00 93.50 90 VAL A N 1
ATOM 734 C CA . VAL A 1 90 ? -9.857 -11.522 11.835 1.00 93.50 90 VAL A CA 1
ATOM 735 C C . VAL A 1 90 ? -10.145 -11.581 13.336 1.00 93.50 90 VAL A C 1
ATOM 737 O O . VAL A 1 90 ? -11.212 -12.037 13.741 1.00 93.50 90 VAL A O 1
ATOM 740 N N . PHE A 1 91 ? -9.221 -11.122 14.185 1.00 92.88 91 PHE A N 1
ATOM 741 C CA . PHE A 1 91 ? -9.353 -11.259 15.645 1.00 92.88 91 PHE A CA 1
ATOM 742 C C . PHE A 1 91 ? -10.013 -10.062 16.336 1.00 92.88 91 PHE A C 1
ATOM 744 O O . PHE A 1 91 ? -10.502 -10.208 17.465 1.00 92.88 91 PHE A O 1
ATOM 751 N N . TYR A 1 92 ? -10.017 -8.888 15.696 1.00 91.50 92 TYR A N 1
ATOM 752 C CA . TYR A 1 92 ? -10.477 -7.639 16.301 1.00 91.50 92 TYR A CA 1
ATOM 753 C C . TYR A 1 92 ? -11.434 -6.868 15.398 1.00 91.50 92 TYR A C 1
ATOM 755 O O . TYR A 1 92 ? -11.132 -6.569 14.245 1.00 91.50 92 TYR A O 1
ATOM 763 N N . ASP A 1 93 ? -12.551 -6.449 15.991 1.00 91.12 93 ASP A N 1
ATOM 764 C CA . ASP A 1 93 ? -13.513 -5.552 15.363 1.00 91.12 93 ASP A CA 1
ATOM 765 C C . ASP A 1 93 ? -13.327 -4.113 15.845 1.00 91.12 93 ASP A C 1
ATOM 767 O O . ASP A 1 93 ? -13.746 -3.725 16.941 1.00 91.12 93 ASP A O 1
ATOM 771 N N . PHE A 1 94 ? -12.715 -3.288 15.002 1.00 89.62 94 PHE A N 1
ATOM 772 C CA . PHE A 1 94 ? -12.491 -1.880 15.314 1.00 89.62 94 PHE A CA 1
ATOM 773 C C . PHE A 1 94 ? -13.703 -0.977 15.029 1.00 89.62 94 PHE A C 1
ATOM 775 O O . PHE A 1 94 ? -13.614 0.225 15.286 1.00 89.62 94 PHE A O 1
ATOM 782 N N . SER A 1 95 ? -14.838 -1.510 14.553 1.00 87.62 95 SER A N 1
ATOM 783 C CA . SER A 1 95 ? -16.023 -0.721 14.164 1.00 87.62 95 SER A CA 1
ATOM 784 C C . SER A 1 95 ? -16.562 0.179 15.283 1.00 87.62 95 SER A C 1
ATOM 786 O O . SER A 1 95 ? -17.038 1.285 15.030 1.00 87.62 95 SER A O 1
ATOM 788 N N . ASN A 1 96 ? -16.432 -0.266 16.535 1.00 86.69 96 ASN A N 1
ATOM 789 C CA . ASN A 1 96 ? -16.938 0.438 17.713 1.00 86.69 96 ASN A CA 1
ATOM 790 C C . ASN A 1 96 ? -15.914 1.384 18.364 1.00 86.69 96 ASN A C 1
ATOM 792 O O . ASN A 1 96 ? -16.238 2.071 19.340 1.00 86.69 96 ASN A O 1
ATOM 796 N N . ILE A 1 97 ? -14.672 1.438 17.867 1.00 90.50 97 ILE A N 1
ATOM 797 C CA . ILE A 1 97 ? -13.656 2.333 18.425 1.00 90.50 97 ILE A CA 1
ATOM 798 C C . ILE A 1 97 ? -13.849 3.740 17.866 1.00 90.50 97 ILE A C 1
ATOM 800 O O . ILE A 1 97 ? -13.673 4.008 16.679 1.00 90.50 97 ILE A O 1
ATOM 804 N N . LYS A 1 98 ? -14.157 4.683 18.759 1.00 90.62 98 LYS A N 1
ATOM 805 C CA . LYS A 1 98 ? -14.180 6.110 18.431 1.00 90.62 98 LYS A CA 1
ATOM 806 C C . LYS A 1 98 ? -12.747 6.625 18.311 1.00 90.62 98 LYS A C 1
ATOM 808 O O . LYS A 1 98 ? -12.115 6.954 19.310 1.00 90.62 98 LYS A O 1
ATOM 813 N N . VAL A 1 99 ? -12.243 6.700 17.084 1.00 89.75 99 VAL A N 1
ATOM 814 C CA . VAL A 1 99 ? -10.916 7.253 16.789 1.00 89.75 99 VAL A CA 1
ATOM 815 C C . VAL A 1 99 ? -11.028 8.744 16.479 1.00 89.75 99 VAL A C 1
ATOM 817 O O . VAL A 1 99 ? -11.806 9.156 15.617 1.00 89.75 99 VAL A O 1
ATOM 820 N N . ASN A 1 100 ? -10.216 9.571 17.142 1.00 94.06 100 ASN A N 1
ATOM 821 C CA . ASN A 1 100 ? -10.062 10.970 16.754 1.00 94.06 100 ASN A CA 1
ATOM 822 C C . ASN A 1 100 ? -9.168 11.065 15.506 1.00 94.06 100 ASN A C 1
ATOM 824 O O . ASN A 1 100 ? -7.950 11.204 15.601 1.00 94.06 100 ASN A O 1
ATOM 828 N N . ILE A 1 101 ? -9.790 10.995 14.326 1.00 94.31 101 ILE A N 1
ATOM 829 C CA . ILE A 1 101 ? -9.086 11.018 13.034 1.00 94.31 101 ILE A CA 1
ATOM 830 C C . ILE A 1 101 ? -8.244 12.290 12.851 1.00 94.31 101 ILE A C 1
ATOM 832 O O . ILE A 1 101 ? -7.183 12.228 12.240 1.00 94.31 101 ILE A O 1
ATOM 836 N N . LYS A 1 102 ? -8.661 13.435 13.414 1.00 96.12 102 LYS A N 1
ATOM 837 C CA . LYS A 1 102 ? -7.871 14.678 13.342 1.00 96.12 102 LYS A CA 1
ATOM 838 C C . LYS A 1 102 ? -6.555 14.553 14.105 1.00 96.12 102 LYS A C 1
ATOM 840 O O . LYS A 1 102 ? -5.523 14.951 13.580 1.00 96.12 102 LYS A O 1
ATOM 845 N N . LEU A 1 103 ? -6.589 13.980 15.310 1.00 94.62 103 LEU A N 1
ATOM 846 C CA . LEU A 1 103 ? -5.379 13.730 16.095 1.00 94.62 103 LEU A CA 1
ATOM 847 C C . LEU A 1 103 ? -4.451 12.757 15.365 1.00 94.62 103 LEU A C 1
ATOM 849 O O . LEU A 1 103 ? -3.258 13.014 15.263 1.00 94.62 103 LEU A O 1
ATOM 853 N N . PHE A 1 104 ? -5.004 11.675 14.813 1.00 93.62 104 PHE A N 1
ATOM 854 C CA . PHE A 1 104 ? -4.211 10.701 14.068 1.00 93.62 104 PHE A CA 1
ATOM 855 C C . PHE A 1 104 ? -3.555 11.349 12.842 1.00 93.62 104 PHE A C 1
ATOM 857 O O . PHE A 1 104 ? -2.349 11.234 12.663 1.00 93.62 104 PHE A O 1
ATOM 864 N N . ASN A 1 105 ? -4.307 12.142 12.077 1.00 95.94 105 ASN A N 1
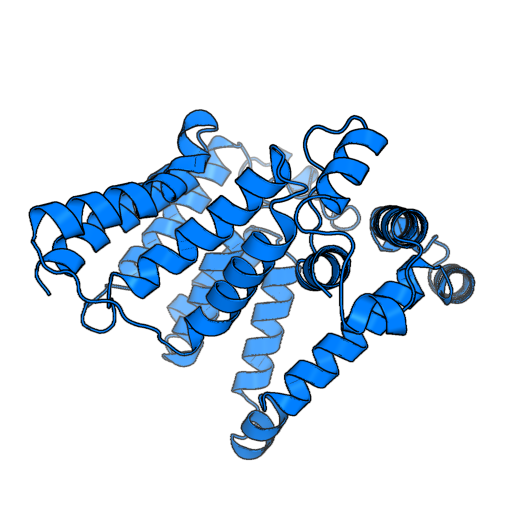ATOM 865 C CA . ASN A 1 105 ? -3.766 12.921 10.969 1.00 95.94 105 ASN A CA 1
ATOM 866 C C . ASN A 1 105 ? -2.628 13.862 11.410 1.00 95.94 105 ASN A C 1
ATOM 868 O O . ASN A 1 105 ? -1.565 13.871 10.797 1.00 95.94 105 ASN A O 1
ATOM 872 N N . LEU A 1 106 ? -2.813 14.610 12.505 1.00 95.81 106 LEU A N 1
ATOM 873 C CA . LEU A 1 106 ? -1.771 15.484 13.058 1.00 95.81 106 LEU A CA 1
ATOM 874 C C . LEU A 1 106 ? -0.498 14.718 13.435 1.00 95.81 106 LEU A C 1
ATOM 876 O O . LEU A 1 106 ? 0.591 15.229 13.196 1.00 95.81 106 LEU A O 1
ATOM 880 N N . LEU A 1 107 ? -0.611 13.498 13.969 1.00 94.06 107 LEU A N 1
ATOM 881 C CA . LEU A 1 107 ? 0.553 12.659 14.265 1.00 94.06 107 LEU A CA 1
ATOM 882 C C . LEU A 1 107 ? 1.319 12.280 12.990 1.00 94.06 107 LEU A C 1
ATOM 884 O O . LEU A 1 107 ? 2.541 12.400 12.964 1.00 94.06 107 LEU A O 1
ATOM 888 N N . PHE A 1 108 ? 0.629 11.885 11.915 1.00 94.00 108 PHE A N 1
ATOM 889 C CA . PHE A 1 108 ? 1.282 11.584 10.632 1.00 94.00 108 PHE A CA 1
ATOM 890 C C . PHE A 1 108 ? 1.976 12.811 10.035 1.00 94.00 108 PHE A C 1
ATOM 892 O O . PHE A 1 108 ? 3.100 12.703 9.545 1.00 94.00 108 PHE A O 1
ATOM 899 N N . ILE A 1 109 ? 1.334 13.978 10.125 1.00 95.06 109 ILE A N 1
ATOM 900 C CA . ILE A 1 109 ? 1.912 15.257 9.699 1.00 95.06 109 ILE A CA 1
ATOM 901 C C . ILE A 1 109 ? 3.161 15.579 10.521 1.00 95.06 109 ILE A C 1
ATOM 903 O O . ILE A 1 109 ? 4.200 15.897 9.949 1.00 95.06 109 ILE A O 1
ATOM 907 N N . ALA A 1 110 ? 3.090 15.453 11.847 1.00 94.12 110 ALA A N 1
ATOM 908 C CA . ALA A 1 110 ? 4.217 15.718 12.732 1.00 94.12 110 ALA A CA 1
ATOM 909 C C . ALA A 1 110 ? 5.402 14.792 12.425 1.00 94.12 110 ALA A C 1
ATOM 911 O O . ALA A 1 110 ? 6.522 15.272 12.277 1.00 94.12 110 ALA A O 1
ATOM 912 N N . VAL A 1 111 ? 5.165 13.486 12.246 1.00 92.25 111 VAL A N 1
ATOM 913 C CA . VAL A 1 111 ? 6.224 12.532 11.873 1.00 92.25 111 VAL A CA 1
ATOM 914 C C . VAL A 1 111 ? 6.823 12.875 10.508 1.00 92.25 111 VAL A C 1
ATOM 916 O O . VAL A 1 111 ? 8.041 12.812 10.349 1.00 92.25 111 VAL A O 1
ATOM 919 N N . PHE A 1 112 ? 6.000 13.257 9.528 1.00 92.31 112 PHE A N 1
ATOM 920 C CA . PHE A 1 112 ? 6.491 13.693 8.221 1.00 92.31 112 PHE A CA 1
ATOM 921 C C . PHE A 1 112 ? 7.399 14.924 8.338 1.00 92.31 112 PHE A C 1
ATOM 923 O O . PHE A 1 112 ? 8.516 14.903 7.823 1.00 92.31 112 PHE A O 1
ATOM 930 N N . LEU A 1 113 ? 6.959 15.959 9.059 1.00 91.81 113 LEU A N 1
ATOM 931 C CA . LEU A 1 113 ? 7.731 17.187 9.249 1.00 91.81 113 LEU A CA 1
ATOM 932 C C . LEU A 1 113 ? 9.032 16.928 10.009 1.00 91.81 113 LEU A C 1
ATOM 934 O O . LEU A 1 113 ? 10.084 17.380 9.568 1.00 91.81 113 LEU A O 1
ATOM 938 N N . VAL A 1 114 ? 8.991 16.152 11.098 1.00 90.19 114 VAL A N 1
ATOM 939 C CA . VAL A 1 114 ? 10.192 15.775 11.859 1.00 90.19 114 VAL A CA 1
ATOM 940 C C . VAL A 1 114 ? 11.184 15.041 10.962 1.00 90.19 114 VAL A C 1
ATOM 942 O O . VAL A 1 114 ? 12.365 15.372 10.973 1.00 90.19 114 VAL A O 1
ATOM 945 N N . LYS A 1 115 ? 10.727 14.100 10.128 1.00 86.69 115 LYS A N 1
ATOM 946 C CA . LYS A 1 115 ? 11.605 13.412 9.172 1.00 86.69 115 LYS A CA 1
ATOM 947 C C . LYS A 1 115 ? 12.229 14.355 8.156 1.00 86.69 115 LYS A C 1
ATOM 949 O O . LYS A 1 115 ? 13.427 14.262 7.917 1.00 86.69 115 LYS A O 1
ATOM 954 N N . ALA A 1 116 ? 11.434 15.247 7.577 1.00 86.62 116 ALA A N 1
ATOM 955 C CA . ALA A 1 116 ? 11.926 16.214 6.605 1.00 86.62 116 ALA A CA 1
ATOM 956 C C . ALA A 1 116 ? 12.950 17.183 7.236 1.00 86.62 116 ALA A C 1
ATOM 958 O O . ALA A 1 116 ? 13.973 17.484 6.620 1.00 86.62 116 ALA A O 1
ATOM 959 N N . VAL A 1 117 ? 12.741 17.598 8.493 1.00 87.38 117 VAL A N 1
ATOM 960 C CA . VAL A 1 117 ? 13.707 18.405 9.262 1.00 87.38 117 VAL A CA 1
ATOM 961 C C . VAL A 1 117 ? 14.986 17.619 9.550 1.00 87.38 117 VAL A C 1
ATOM 963 O O . VAL A 1 117 ? 16.071 18.112 9.255 1.00 87.38 117 VAL A O 1
ATOM 966 N N . LEU A 1 118 ? 14.880 16.397 10.082 1.00 84.56 118 LEU A N 1
ATOM 967 C CA . LEU A 1 118 ? 16.039 15.556 10.411 1.00 84.56 118 LEU A CA 1
ATOM 968 C C . LEU A 1 118 ? 16.870 15.188 9.178 1.00 84.56 118 LEU A C 1
ATOM 970 O O . LEU A 1 118 ? 18.083 15.040 9.276 1.00 84.56 118 LEU A O 1
ATOM 974 N N . ALA A 1 119 ? 16.231 15.067 8.017 1.00 80.81 119 ALA A N 1
ATOM 975 C CA . ALA A 1 119 ? 16.912 14.831 6.753 1.00 80.81 119 ALA A CA 1
ATOM 976 C C . ALA A 1 119 ? 17.532 16.107 6.141 1.00 80.81 119 ALA A C 1
ATOM 978 O O . ALA A 1 119 ? 18.094 16.039 5.050 1.00 80.81 119 ALA A O 1
ATOM 979 N N . GLY A 1 120 ? 17.426 17.268 6.804 1.00 77.44 120 GLY A N 1
ATOM 980 C CA . GLY A 1 120 ? 18.008 18.536 6.345 1.00 77.44 120 GLY A CA 1
ATOM 981 C C . GLY A 1 120 ? 17.304 19.154 5.133 1.00 77.44 120 GLY A C 1
ATOM 982 O O . GLY A 1 120 ? 17.877 19.991 4.439 1.00 77.44 120 GLY A O 1
ATOM 983 N N . GLN A 1 121 ? 16.060 18.758 4.854 1.00 73.69 121 GLN A N 1
ATOM 984 C CA . GLN A 1 121 ? 15.403 19.011 3.563 1.00 73.69 121 GLN A CA 1
ATOM 985 C C . GLN A 1 121 ? 14.719 20.377 3.457 1.00 73.69 121 GLN A C 1
ATOM 987 O O . GLN A 1 121 ? 14.208 20.727 2.398 1.00 73.69 121 GLN A O 1
ATOM 992 N N . PHE A 1 122 ? 14.726 21.167 4.532 1.00 69.88 122 PHE A N 1
ATOM 993 C CA . PHE A 1 122 ? 14.190 22.532 4.547 1.00 69.88 122 PHE A CA 1
ATOM 994 C C . PHE A 1 122 ? 15.262 23.619 4.330 1.00 69.88 122 PHE A C 1
ATOM 996 O O . PHE A 1 122 ? 14.960 24.805 4.433 1.00 69.88 122 PHE A O 1
ATOM 1003 N N . GLY A 1 123 ? 16.513 23.244 4.033 1.00 66.31 123 GLY A N 1
ATOM 1004 C CA . GLY A 1 123 ? 17.581 24.195 3.704 1.00 66.31 123 GLY A CA 1
ATOM 1005 C C . GLY A 1 123 ? 17.528 24.690 2.252 1.00 66.31 123 GLY A C 1
ATOM 1006 O O . GLY A 1 123 ? 17.069 23.978 1.362 1.00 66.31 123 GLY A O 1
ATOM 1007 N N . VAL A 1 124 ? 18.073 25.884 1.983 1.00 62.62 124 VAL A N 1
ATOM 1008 C CA . VAL A 1 124 ? 18.168 26.486 0.629 1.00 62.62 124 VAL A CA 1
ATOM 1009 C C . VAL A 1 124 ? 18.865 25.550 -0.377 1.00 62.62 124 VAL A C 1
ATOM 1011 O O . VAL A 1 124 ? 18.490 25.503 -1.545 1.00 62.62 124 VAL A O 1
ATOM 1014 N N . PHE A 1 125 ? 19.814 24.731 0.089 1.00 58.50 125 PHE A N 1
ATOM 1015 C CA . PHE A 1 125 ? 20.510 23.714 -0.710 1.00 58.50 125 PHE A CA 1
ATOM 1016 C C . PHE A 1 125 ? 19.675 22.461 -1.033 1.00 58.50 125 PHE A C 1
ATOM 1018 O O . PHE A 1 125 ? 20.024 21.718 -1.943 1.00 58.50 125 PHE A O 1
ATOM 1025 N N . ALA A 1 126 ? 18.578 22.199 -0.319 1.00 59.22 126 ALA A N 1
ATOM 1026 C CA . ALA A 1 126 ? 17.715 21.049 -0.596 1.00 59.22 126 ALA A CA 1
ATOM 1027 C C . ALA A 1 126 ? 16.767 21.317 -1.778 1.00 59.22 126 ALA A C 1
ATOM 1029 O O . ALA A 1 126 ? 16.441 20.401 -2.532 1.00 59.22 126 ALA A O 1
ATOM 1030 N N . LEU A 1 127 ? 16.375 22.581 -1.985 1.00 59.00 127 LEU A N 1
ATOM 1031 C CA . LEU A 1 127 ? 15.539 22.996 -3.116 1.00 59.00 127 LEU A CA 1
ATOM 1032 C C . LEU A 1 127 ? 16.280 22.902 -4.458 1.00 59.00 127 LEU A C 1
ATOM 1034 O O . LEU A 1 127 ? 15.647 22.638 -5.477 1.00 59.00 127 LEU A O 1
ATOM 1038 N N . SER A 1 128 ? 17.610 23.052 -4.468 1.00 59.44 128 SER A N 1
ATOM 1039 C CA . SER A 1 128 ? 18.422 22.918 -5.686 1.00 59.44 128 SER A CA 1
ATOM 1040 C C . SER A 1 128 ? 18.660 21.466 -6.120 1.00 59.44 128 SER A C 1
ATOM 1042 O O . SER A 1 128 ? 19.111 21.244 -7.240 1.00 59.44 128 SER A O 1
ATOM 1044 N N . GLN A 1 129 ? 18.329 20.475 -5.282 1.00 60.72 129 GLN A N 1
ATOM 1045 C CA . GLN A 1 129 ? 18.427 19.047 -5.619 1.00 60.72 129 GLN A CA 1
ATOM 1046 C C . GLN A 1 129 ? 17.109 18.433 -6.118 1.00 60.72 129 GLN A C 1
ATOM 1048 O O . GLN A 1 129 ? 17.032 17.223 -6.330 1.00 60.72 129 GLN A O 1
ATOM 1053 N N . ILE A 1 130 ? 16.059 19.236 -6.322 1.00 62.34 130 ILE A N 1
ATOM 1054 C CA . ILE A 1 130 ? 14.787 18.744 -6.861 1.00 62.34 130 ILE A CA 1
ATOM 1055 C C . ILE A 1 130 ? 14.912 18.608 -8.383 1.00 62.34 130 ILE A C 1
ATOM 1057 O O . ILE A 1 130 ? 14.678 19.559 -9.128 1.00 62.34 130 ILE A O 1
ATOM 1061 N N . SER A 1 131 ? 15.239 17.404 -8.859 1.00 59.91 131 SER A N 1
ATOM 1062 C CA . SER A 1 131 ? 15.083 17.067 -10.278 1.00 59.91 131 SER A CA 1
ATOM 1063 C C . SER A 1 131 ? 13.637 16.646 -10.540 1.00 59.91 131 SER A C 1
ATOM 1065 O O . SER A 1 131 ? 13.210 15.538 -10.200 1.00 59.91 131 SER A O 1
ATOM 1067 N N . LEU A 1 132 ? 12.856 17.543 -11.152 1.00 59.97 132 LEU A N 1
ATOM 1068 C CA . LEU A 1 132 ? 11.497 17.232 -11.616 1.00 59.97 132 LEU A CA 1
ATOM 1069 C C . LEU A 1 132 ? 11.499 16.138 -12.694 1.00 59.97 132 LEU A C 1
ATOM 1071 O O . LEU A 1 132 ? 10.526 15.395 -12.811 1.00 59.97 132 LEU A O 1
ATOM 1075 N N . ILE A 1 133 ? 12.591 16.012 -13.449 1.00 57.59 133 ILE A N 1
ATOM 1076 C CA . ILE A 1 133 ? 12.731 15.047 -14.543 1.00 57.59 133 ILE A CA 1
ATOM 1077 C C . ILE A 1 133 ? 13.075 13.664 -13.982 1.00 57.59 133 ILE A C 1
ATOM 1079 O O . ILE A 1 133 ? 12.334 12.713 -14.225 1.00 57.59 133 ILE A O 1
ATOM 1083 N N . ASP A 1 134 ? 14.096 13.566 -13.126 1.00 56.97 134 ASP A N 1
ATOM 1084 C CA . ASP A 1 134 ? 14.532 12.276 -12.558 1.00 56.97 134 ASP A CA 1
ATOM 1085 C C . ASP A 1 134 ? 13.624 11.773 -11.445 1.00 56.97 134 ASP A C 1
ATOM 1087 O O . ASP A 1 134 ? 13.808 10.666 -10.940 1.00 56.97 134 ASP A O 1
ATOM 1091 N N . SER A 1 135 ? 12.637 12.582 -11.048 1.00 51.50 135 SER A N 1
ATOM 1092 C CA . SER A 1 135 ? 11.648 12.205 -10.050 1.00 51.50 135 SER A CA 1
ATOM 1093 C C . SER A 1 135 ? 12.274 11.774 -8.728 1.00 51.50 135 SER A C 1
ATOM 1095 O O . SER A 1 135 ? 11.700 10.954 -8.025 1.00 51.50 135 SER A O 1
ATOM 1097 N N . LYS A 1 136 ? 13.457 12.294 -8.398 1.00 58.88 136 LYS A N 1
ATOM 1098 C CA . LYS A 1 136 ? 14.137 12.042 -7.132 1.00 58.88 136 LYS A CA 1
ATOM 1099 C C . LYS A 1 136 ? 14.040 13.318 -6.323 1.00 58.88 136 LYS A C 1
ATOM 1101 O O . LYS A 1 136 ? 14.744 14.285 -6.590 1.00 58.88 136 LYS A O 1
ATOM 1106 N N . SER A 1 137 ? 13.126 13.329 -5.362 1.00 60.09 137 SER A N 1
ATOM 1107 C CA . SER A 1 137 ? 13.072 14.375 -4.347 1.00 60.09 137 SER A CA 1
ATOM 1108 C C . SER A 1 137 ? 13.604 13.816 -3.041 1.00 60.09 137 SER A C 1
ATOM 1110 O O . SER A 1 137 ? 13.258 12.701 -2.651 1.00 60.09 137 SER A O 1
ATOM 1112 N N . ALA A 1 138 ? 14.409 14.604 -2.333 1.00 61.50 138 ALA A N 1
ATOM 1113 C CA . ALA A 1 138 ? 14.820 14.253 -0.981 1.00 61.50 138 ALA A CA 1
ATOM 1114 C C . ALA A 1 138 ? 13.583 14.010 -0.086 1.00 61.50 138 ALA A C 1
ATOM 1116 O O . ALA A 1 138 ? 13.573 13.082 0.719 1.00 61.50 138 ALA A O 1
ATOM 1117 N N . LEU A 1 139 ? 12.499 14.766 -0.305 1.00 74.25 139 LEU A N 1
ATOM 1118 C CA . LEU A 1 139 ? 11.249 14.698 0.464 1.00 74.25 139 LEU A CA 1
ATOM 1119 C C . LEU A 1 139 ? 10.369 13.480 0.153 1.00 74.25 139 LEU A C 1
ATOM 1121 O O . LEU A 1 139 ? 9.278 13.352 0.719 1.00 74.25 139 LEU A O 1
ATOM 1125 N N . GLU A 1 140 ? 10.809 12.575 -0.723 1.00 77.44 140 GLU A N 1
ATOM 1126 C CA . GLU A 1 140 ? 10.050 11.366 -1.014 1.00 77.44 140 GLU A CA 1
ATOM 1127 C C . GLU A 1 140 ? 9.819 10.522 0.240 1.00 77.44 140 GLU A C 1
ATOM 1129 O O . GLU A 1 140 ? 10.724 9.901 0.799 1.00 77.44 140 GLU A O 1
ATOM 1134 N N . SER A 1 141 ? 8.555 10.440 0.653 1.00 84.81 141 SER A N 1
ATOM 1135 C CA . SER A 1 141 ? 8.170 9.729 1.866 1.00 84.81 141 SER A CA 1
ATOM 1136 C C . SER A 1 141 ? 7.008 8.781 1.618 1.00 84.81 141 SER A C 1
ATOM 1138 O O . SER A 1 141 ? 6.011 9.124 0.981 1.00 84.81 141 SER A O 1
ATOM 1140 N N . THR A 1 142 ? 7.092 7.579 2.191 1.00 87.25 142 THR A N 1
ATOM 1141 C CA . THR A 1 142 ? 5.971 6.626 2.226 1.00 87.25 142 THR A CA 1
ATOM 1142 C C . THR A 1 142 ? 4.796 7.143 3.059 1.00 87.25 142 THR A C 1
ATOM 1144 O O . THR A 1 142 ? 3.687 6.633 2.933 1.00 87.25 142 THR A O 1
ATOM 1147 N N . LEU A 1 143 ? 4.995 8.195 3.862 1.00 91.19 143 LEU A N 1
ATOM 1148 C CA . LEU A 1 143 ? 3.920 8.871 4.591 1.00 91.19 143 LEU A CA 1
ATOM 1149 C C . LEU A 1 143 ? 2.956 9.627 3.669 1.00 91.19 143 LEU A C 1
ATOM 1151 O O . LEU A 1 143 ? 1.848 9.943 4.095 1.00 91.19 143 LEU A O 1
ATOM 1155 N N . ALA A 1 144 ? 3.319 9.850 2.401 1.00 93.56 144 ALA A N 1
ATOM 1156 C CA . ALA A 1 144 ? 2.400 10.410 1.420 1.00 93.56 144 ALA A CA 1
ATOM 1157 C C . ALA A 1 144 ? 1.122 9.563 1.285 1.00 93.56 144 ALA A C 1
ATOM 1159 O O . ALA A 1 144 ? 0.038 10.124 1.197 1.00 93.56 144 ALA A O 1
ATOM 1160 N N . PHE A 1 145 ? 1.221 8.227 1.333 1.00 92.94 145 PHE A N 1
ATOM 1161 C CA . PHE A 1 145 ? 0.066 7.330 1.194 1.00 92.94 145 PHE A CA 1
ATOM 1162 C C . PHE A 1 145 ? -1.013 7.548 2.276 1.00 92.94 145 PHE A C 1
ATOM 1164 O O . PHE A 1 145 ? -2.152 7.850 1.908 1.00 92.94 145 PHE A O 1
ATOM 1171 N N . PRO A 1 146 ? -0.713 7.456 3.591 1.00 94.81 146 PRO A N 1
ATOM 1172 C CA . PRO A 1 146 ? -1.712 7.719 4.628 1.00 94.81 146 PRO A CA 1
ATOM 1173 C C . PRO A 1 146 ? -2.220 9.169 4.610 1.00 94.81 146 PRO A C 1
ATOM 1175 O O . PRO A 1 146 ? -3.408 9.389 4.829 1.00 94.81 146 PRO A O 1
ATOM 1178 N N . LEU A 1 147 ? -1.373 10.154 4.289 1.00 96.62 147 LEU A N 1
ATOM 1179 C CA . LEU A 1 147 ? -1.790 11.560 4.166 1.00 96.62 147 LEU A CA 1
ATOM 1180 C C . LEU A 1 147 ? -2.747 11.783 2.983 1.00 96.62 147 LEU A C 1
ATOM 1182 O O . LEU A 1 147 ? -3.749 12.487 3.116 1.00 96.62 147 LEU A O 1
ATOM 1186 N N . GLY A 1 148 ? -2.510 11.123 1.847 1.00 97.19 148 GLY A N 1
ATOM 1187 C CA . GLY A 1 148 ? -3.430 11.115 0.707 1.00 97.19 148 GLY A CA 1
ATOM 1188 C C . GLY A 1 148 ? -4.777 10.483 1.057 1.00 97.19 148 GLY A C 1
ATOM 1189 O O . GLY A 1 148 ? -5.827 11.021 0.704 1.00 97.19 148 GLY A O 1
ATOM 1190 N N . LEU A 1 149 ? -4.766 9.398 1.837 1.00 96.69 149 LEU A N 1
ATOM 1191 C CA . LEU A 1 149 ? -5.991 8.786 2.353 1.00 96.69 149 LEU A CA 1
ATOM 1192 C C . LEU A 1 149 ? -6.749 9.737 3.297 1.00 96.69 149 LEU A C 1
ATOM 1194 O O . LEU A 1 149 ? -7.970 9.870 3.174 1.00 96.69 149 LEU A O 1
ATOM 1198 N N . PHE A 1 150 ? -6.052 10.443 4.197 1.00 97.75 150 PHE A N 1
ATOM 1199 C CA . PHE A 1 150 ? -6.676 11.464 5.047 1.00 97.75 150 PHE A CA 1
ATOM 1200 C C . PHE A 1 150 ? -7.258 12.616 4.231 1.00 97.75 150 PHE A C 1
ATOM 1202 O O . PHE A 1 150 ? -8.357 13.072 4.553 1.00 97.75 150 PHE A O 1
ATOM 1209 N N . ALA A 1 151 ? -6.587 13.057 3.161 1.00 98.00 151 ALA A N 1
ATOM 1210 C CA . ALA A 1 151 ? -7.136 14.059 2.251 1.00 98.00 151 ALA A CA 1
ATOM 1211 C C . ALA A 1 151 ? -8.509 13.606 1.726 1.00 98.00 151 ALA A C 1
ATOM 1213 O O . ALA A 1 151 ? -9.514 14.287 1.941 1.00 98.00 151 ALA A O 1
ATOM 1214 N N . ILE A 1 152 ? -8.580 12.413 1.130 1.00 97.56 152 ILE A N 1
ATOM 1215 C CA . ILE A 1 152 ? -9.827 11.860 0.580 1.00 97.56 152 ILE A CA 1
ATOM 1216 C C . ILE A 1 152 ? -10.897 11.718 1.675 1.00 97.56 152 ILE A C 1
ATOM 1218 O O . ILE A 1 152 ? -12.060 12.071 1.463 1.00 97.56 152 ILE A O 1
ATOM 1222 N N . PHE A 1 153 ? -10.515 11.270 2.875 1.00 97.25 153 PHE A N 1
ATOM 1223 C CA . PHE A 1 153 ? -11.426 11.180 4.017 1.00 97.25 153 PHE A CA 1
ATOM 1224 C C . PHE A 1 153 ? -12.018 12.545 4.407 1.00 97.25 153 PHE A C 1
ATOM 1226 O O . PHE A 1 153 ? -13.230 12.664 4.608 1.00 97.25 153 PHE A O 1
ATOM 1233 N N . PHE A 1 154 ? -11.194 13.592 4.507 1.00 98.19 154 PHE A N 1
ATOM 1234 C CA . PHE A 1 154 ? -11.668 14.931 4.861 1.00 98.19 154 PHE A CA 1
ATOM 1235 C C . PHE A 1 154 ? -12.496 15.572 3.749 1.00 98.19 154 PHE A C 1
ATOM 1237 O O . PHE A 1 154 ? -13.473 16.254 4.064 1.00 98.19 154 PHE A O 1
ATOM 1244 N N . LEU A 1 155 ? -12.186 15.291 2.479 1.00 97.62 155 LEU A N 1
ATOM 1245 C CA . LEU A 1 155 ? -13.034 15.664 1.345 1.00 97.62 155 LEU A CA 1
ATOM 1246 C C . LEU A 1 155 ? -14.421 15.023 1.472 1.00 97.62 155 LEU A C 1
ATOM 1248 O O . LEU A 1 155 ? -15.433 15.721 1.412 1.00 97.62 155 LEU A O 1
ATOM 1252 N N . TYR A 1 156 ? -14.478 13.715 1.740 1.00 96.25 156 TYR A N 1
ATOM 1253 C CA . TYR A 1 156 ? -15.737 12.996 1.947 1.00 96.25 156 TYR A CA 1
ATOM 1254 C C . TYR A 1 156 ? -16.552 13.570 3.118 1.00 96.25 156 TYR A C 1
ATOM 1256 O O . TYR A 1 156 ? -17.776 13.681 3.042 1.00 96.25 156 TYR A O 1
ATOM 1264 N N . LYS A 1 157 ? -15.877 13.998 4.192 1.00 96.94 157 LYS A N 1
ATOM 1265 C CA . LYS A 1 157 ? -16.491 14.685 5.341 1.00 96.94 157 LYS A CA 1
ATOM 1266 C C . LYS A 1 157 ? -16.756 16.181 5.115 1.00 96.94 157 LYS A C 1
ATOM 1268 O O . LYS A 1 157 ? -17.184 16.844 6.056 1.00 96.94 157 LYS A O 1
ATOM 1273 N N . LYS A 1 158 ? -16.527 16.709 3.905 1.00 96.69 158 LYS A N 1
ATOM 1274 C CA . LYS A 1 158 ? -16.673 18.131 3.534 1.00 96.69 158 LYS A CA 1
ATOM 1275 C C . LYS A 1 158 ? -15.859 19.094 4.411 1.00 96.69 158 LYS A C 1
ATOM 1277 O O . LYS A 1 158 ? -16.219 20.256 4.576 1.00 96.69 158 LYS A O 1
ATOM 1282 N N . ASN A 1 159 ? -14.756 18.623 4.986 1.00 97.56 159 ASN A N 1
ATOM 1283 C CA . ASN A 1 159 ? -13.859 19.433 5.798 1.00 97.56 159 ASN A CA 1
ATOM 1284 C C . ASN A 1 159 ? -12.682 19.930 4.945 1.00 97.56 159 ASN A C 1
ATOM 1286 O O . ASN A 1 159 ? -11.574 19.392 5.004 1.00 97.56 159 ASN A O 1
ATOM 1290 N N . TYR A 1 160 ? -12.950 20.948 4.126 1.00 97.38 160 TYR A N 1
ATOM 1291 C CA . TYR A 1 160 ? -12.034 21.407 3.078 1.00 97.38 160 TYR A CA 1
ATOM 1292 C C . TYR A 1 160 ? -10.698 21.941 3.602 1.00 97.38 160 TYR A C 1
ATOM 1294 O O . TYR A 1 160 ? -9.685 21.768 2.934 1.00 97.38 160 TYR A O 1
ATOM 1302 N N . LEU A 1 161 ? -10.666 22.516 4.810 1.00 97.94 161 LEU A N 1
ATOM 1303 C CA . LEU A 1 161 ? -9.423 23.000 5.419 1.00 97.94 161 LEU A CA 1
ATOM 1304 C C . LEU A 1 161 ? -8.431 21.851 5.651 1.00 97.94 161 LEU A C 1
ATOM 1306 O O . LEU A 1 161 ? -7.265 21.935 5.278 1.00 97.94 161 LEU A O 1
ATOM 1310 N N . TRP A 1 162 ? -8.909 20.750 6.234 1.00 98.06 162 TRP A N 1
ATOM 1311 C CA . TRP A 1 162 ? -8.078 19.576 6.501 1.00 98.06 162 TRP A CA 1
ATOM 1312 C C . TRP A 1 162 ? -7.746 18.796 5.231 1.00 98.06 162 TRP A C 1
ATOM 1314 O O . TRP A 1 162 ? -6.667 18.212 5.140 1.00 98.06 162 TRP A O 1
ATOM 1324 N N . PHE A 1 163 ? -8.648 18.798 4.249 1.00 98.12 163 PHE A N 1
ATOM 1325 C CA . PHE A 1 163 ? -8.355 18.285 2.915 1.00 98.12 163 PHE A CA 1
ATOM 1326 C C . PHE A 1 163 ? -7.197 19.057 2.273 1.00 98.12 163 PHE A C 1
ATOM 1328 O O . PHE A 1 163 ? -6.193 18.444 1.925 1.00 98.12 163 PHE A O 1
ATOM 1335 N N . LEU A 1 164 ? -7.298 20.389 2.190 1.00 97.75 164 LEU A N 1
ATOM 1336 C CA . LEU A 1 164 ? -6.284 21.242 1.571 1.00 97.75 164 LEU A CA 1
ATOM 1337 C C . LEU A 1 164 ? -4.926 21.090 2.260 1.00 97.75 164 LEU A C 1
ATOM 1339 O O . LEU A 1 164 ? -3.915 20.922 1.586 1.00 97.75 164 LEU A O 1
ATOM 1343 N N . LEU A 1 165 ? -4.914 21.069 3.595 1.00 97.62 165 LEU A N 1
ATOM 1344 C CA . LEU A 1 165 ? -3.696 20.856 4.372 1.00 97.62 165 LEU A CA 1
ATOM 1345 C C . LEU A 1 165 ? -3.011 19.530 4.004 1.00 97.62 165 LEU A C 1
ATOM 1347 O O . LEU A 1 165 ? -1.806 19.507 3.770 1.00 97.62 165 LEU A O 1
ATOM 1351 N N . ASN A 1 166 ? -3.766 18.431 3.909 1.00 97.62 166 ASN A N 1
ATOM 1352 C CA . ASN A 1 166 ? -3.198 17.141 3.512 1.00 97.62 166 ASN A CA 1
ATOM 1353 C C . ASN A 1 166 ? -2.723 17.139 2.057 1.00 97.62 166 ASN A C 1
ATOM 1355 O O . ASN A 1 166 ? -1.663 16.590 1.779 1.00 97.62 166 ASN A O 1
ATOM 1359 N N . VAL A 1 167 ? -3.460 17.771 1.139 1.00 96.75 167 VAL A N 1
ATOM 1360 C CA . VAL A 1 167 ? -3.041 17.895 -0.266 1.00 96.75 167 VAL A CA 1
ATOM 1361 C C . VAL A 1 167 ? -1.705 18.624 -0.368 1.00 96.75 167 VAL A C 1
ATOM 1363 O O . VAL A 1 167 ? -0.806 18.125 -1.039 1.00 96.75 167 VAL A O 1
ATOM 1366 N N . VAL A 1 168 ? -1.535 19.743 0.343 1.00 95.62 168 VAL A N 1
ATOM 1367 C CA . VAL A 1 168 ? -0.262 20.482 0.378 1.00 95.62 168 VAL A CA 1
ATOM 1368 C C . VAL A 1 168 ? 0.871 19.578 0.860 1.00 95.62 168 VAL A C 1
ATOM 1370 O O . VAL A 1 168 ? 1.914 19.510 0.219 1.00 95.62 168 VAL A O 1
ATOM 1373 N N . ILE A 1 169 ? 0.662 18.823 1.939 1.00 94.75 169 ILE A N 1
ATOM 1374 C CA . ILE A 1 169 ? 1.697 17.928 2.470 1.00 94.75 169 ILE A CA 1
ATOM 1375 C C . ILE A 1 169 ? 2.003 16.774 1.505 1.00 94.75 169 ILE A C 1
ATOM 1377 O O . ILE A 1 169 ? 3.164 16.412 1.341 1.00 94.75 169 ILE A O 1
ATOM 1381 N N . VAL A 1 170 ? 1.002 16.214 0.821 1.00 94.50 170 VAL A N 1
ATOM 1382 C CA . VAL A 1 170 ? 1.217 15.173 -0.200 1.00 94.50 170 VAL A CA 1
ATOM 1383 C C . VAL A 1 170 ? 2.004 15.720 -1.394 1.00 94.50 170 VAL A C 1
ATOM 1385 O O . VAL A 1 170 ? 2.887 15.024 -1.895 1.00 94.50 170 VAL A O 1
ATOM 1388 N N . VAL A 1 171 ? 1.733 16.959 -1.822 1.00 92.06 171 VAL A N 1
ATOM 1389 C CA . VAL A 1 171 ? 2.524 17.646 -2.858 1.00 92.06 171 VAL A CA 1
ATOM 1390 C C . VAL A 1 171 ? 3.970 17.816 -2.390 1.00 92.06 171 VAL A C 1
ATOM 1392 O O . VAL A 1 171 ? 4.886 17.451 -3.122 1.00 92.06 171 VAL A O 1
ATOM 1395 N N . LEU A 1 172 ? 4.179 18.270 -1.150 1.00 89.94 172 LEU A N 1
ATOM 1396 C CA . LEU A 1 172 ? 5.513 18.401 -0.553 1.00 89.94 172 LEU A CA 1
ATOM 1397 C C . LEU A 1 172 ? 6.240 17.056 -0.412 1.00 89.94 172 LEU A C 1
ATOM 1399 O O . LEU A 1 172 ? 7.460 17.019 -0.500 1.00 89.94 172 LEU A O 1
ATOM 1403 N N . ALA A 1 173 ? 5.518 15.950 -0.230 1.00 89.38 173 ALA A N 1
ATOM 1404 C CA . ALA A 1 173 ? 6.090 14.606 -0.166 1.00 89.38 173 ALA A CA 1
ATOM 1405 C C . ALA A 1 173 ? 6.452 14.015 -1.549 1.00 89.38 173 ALA A C 1
ATOM 1407 O O . ALA A 1 173 ? 6.933 12.882 -1.615 1.00 89.38 173 ALA A O 1
ATOM 1408 N N . PHE A 1 174 ? 6.181 14.737 -2.649 1.00 83.88 174 PHE A N 1
ATOM 1409 C CA . PHE A 1 174 ? 6.546 14.419 -4.042 1.00 83.88 174 PHE A CA 1
ATOM 1410 C C . PHE A 1 174 ? 6.162 13.015 -4.559 1.00 83.88 174 PHE A C 1
ATOM 1412 O O . PHE A 1 174 ? 6.668 12.553 -5.583 1.00 83.88 174 PHE A O 1
ATOM 1419 N N . LYS A 1 175 ? 5.206 12.325 -3.923 1.00 86.81 175 LYS A N 1
ATOM 1420 C CA . LYS A 1 175 ? 4.789 10.976 -4.341 1.00 86.81 175 LYS A CA 1
ATOM 1421 C C . LYS A 1 175 ? 3.716 11.043 -5.437 1.00 86.81 175 LYS A C 1
ATOM 1423 O O . LYS A 1 175 ? 2.519 11.062 -5.153 1.00 86.81 175 LYS A O 1
ATOM 1428 N N . ARG A 1 176 ? 4.145 11.031 -6.705 1.00 86.75 176 ARG A N 1
ATOM 1429 C CA . ARG A 1 176 ? 3.277 11.186 -7.900 1.00 86.75 176 ARG A CA 1
ATOM 1430 C C . ARG A 1 176 ? 2.062 10.255 -7.920 1.00 86.75 176 ARG A C 1
ATOM 1432 O O . ARG A 1 176 ? 0.952 10.708 -8.169 1.00 86.75 176 ARG A O 1
ATOM 1439 N N . VAL A 1 177 ? 2.255 8.974 -7.599 1.00 88.25 177 VAL A N 1
ATOM 1440 C CA . VAL A 1 177 ? 1.168 7.976 -7.587 1.00 88.25 177 VAL A CA 1
ATOM 1441 C C . VAL A 1 177 ? 0.070 8.354 -6.587 1.00 88.25 177 VAL A C 1
ATOM 1443 O O . VAL A 1 177 ? -1.113 8.210 -6.882 1.00 88.25 177 VAL A O 1
ATOM 1446 N N . VAL A 1 178 ? 0.447 8.903 -5.427 1.00 93.50 178 VAL A N 1
ATOM 1447 C CA . VAL A 1 178 ? -0.518 9.369 -4.423 1.00 93.50 178 VAL A CA 1
ATOM 1448 C C . VAL A 1 178 ? -1.263 10.600 -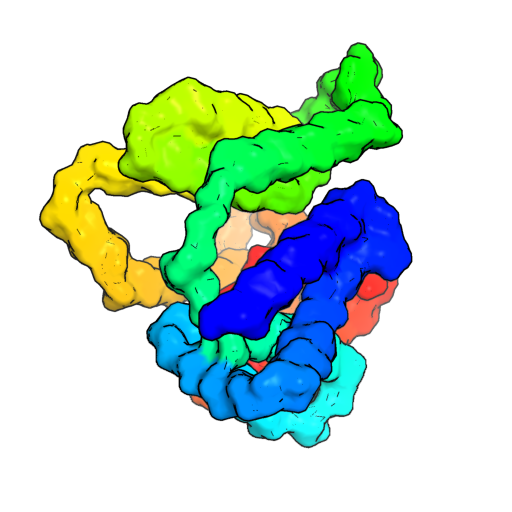4.931 1.00 93.50 178 VAL A C 1
ATOM 1450 O O . VAL A 1 178 ? -2.480 10.663 -4.790 1.00 93.50 178 VAL A O 1
ATOM 1453 N N . LEU A 1 179 ? -0.563 11.553 -5.557 1.00 93.44 179 LEU A N 1
ATOM 1454 C CA . LEU A 1 179 ? -1.194 12.736 -6.151 1.00 93.44 179 LEU A CA 1
ATOM 1455 C C . LEU A 1 179 ? -2.213 12.356 -7.226 1.00 93.44 179 LEU A C 1
ATOM 1457 O O . LEU A 1 179 ? -3.342 12.841 -7.181 1.00 93.44 179 LEU A O 1
ATOM 1461 N N . PHE A 1 180 ? -1.861 11.447 -8.138 1.00 94.00 180 PHE A N 1
ATOM 1462 C CA . PHE A 1 180 ? -2.804 10.935 -9.135 1.00 94.00 180 PHE A CA 1
ATOM 1463 C C . PHE A 1 180 ? -3.997 10.233 -8.487 1.00 94.00 180 PHE A C 1
ATOM 1465 O O . PHE A 1 180 ? -5.128 10.473 -8.901 1.00 94.00 180 PHE A O 1
ATOM 1472 N N . GLY A 1 181 ? -3.775 9.449 -7.427 1.00 94.88 181 GLY A N 1
ATOM 1473 C CA . GLY A 1 181 ? -4.855 8.848 -6.644 1.00 94.88 181 GLY A CA 1
ATOM 1474 C C . GLY A 1 181 ? -5.797 9.893 -6.034 1.00 94.88 181 GLY A C 1
ATOM 1475 O O . GLY A 1 181 ? -7.013 9.784 -6.175 1.00 94.88 181 GLY A O 1
ATOM 1476 N N . VAL A 1 182 ? -5.254 10.948 -5.417 1.00 96.31 182 VAL A N 1
ATOM 1477 C CA . VAL A 1 182 ? -6.051 12.046 -4.845 1.00 96.31 182 VAL A CA 1
ATOM 1478 C C . VAL A 1 182 ? -6.843 12.771 -5.934 1.00 96.31 182 VAL A C 1
ATOM 1480 O O . VAL A 1 182 ? -8.045 12.965 -5.766 1.00 96.31 182 VAL A O 1
ATOM 1483 N N . VAL A 1 183 ? -6.212 13.130 -7.057 1.00 96.88 183 VAL A N 1
ATOM 1484 C CA . VAL A 1 183 ? -6.885 13.792 -8.188 1.00 96.88 183 VAL A CA 1
ATOM 1485 C C . VAL A 1 183 ? -8.003 12.911 -8.745 1.00 96.88 183 VAL A C 1
ATOM 1487 O O . VAL A 1 183 ? -9.130 13.383 -8.888 1.00 96.88 183 VAL A O 1
ATOM 1490 N N . ALA A 1 184 ? -7.740 11.624 -8.984 1.00 95.19 184 ALA A N 1
ATOM 1491 C CA . ALA A 1 184 ? -8.748 10.680 -9.458 1.00 95.19 184 ALA A CA 1
ATOM 1492 C C . ALA A 1 184 ? -9.933 10.578 -8.483 1.00 95.19 184 ALA A C 1
ATOM 1494 O O . ALA A 1 184 ? -11.088 10.654 -8.902 1.00 95.19 184 ALA A O 1
ATOM 1495 N N . CYS A 1 185 ? -9.675 10.487 -7.174 1.00 95.81 185 CYS A N 1
ATOM 1496 C CA . CYS A 1 185 ? -10.731 10.467 -6.162 1.00 95.81 185 CYS A CA 1
ATOM 1497 C C . CYS A 1 185 ? -11.533 11.775 -6.105 1.00 95.81 185 CYS A C 1
ATOM 1499 O O . CYS A 1 185 ? -12.749 11.725 -5.920 1.00 95.81 185 CYS A O 1
ATOM 1501 N N . VAL A 1 186 ? -10.889 12.932 -6.284 1.00 96.44 186 VAL A N 1
ATOM 1502 C CA . VAL A 1 186 ? -11.565 14.237 -6.364 1.00 96.44 186 VAL A CA 1
ATOM 1503 C C . VAL A 1 186 ? -12.480 14.288 -7.588 1.00 96.44 186 VAL A C 1
ATOM 1505 O O . VAL A 1 186 ? -13.648 14.645 -7.454 1.00 96.44 186 VAL A O 1
ATOM 1508 N N . LEU A 1 187 ? -12.000 13.869 -8.763 1.00 96.19 187 LEU A N 1
ATOM 1509 C CA . LEU A 1 187 ? -12.819 13.806 -9.978 1.00 96.19 187 LEU A CA 1
ATOM 1510 C C . LEU A 1 187 ? -14.023 12.874 -9.782 1.00 96.19 187 LEU A C 1
ATOM 1512 O O . LEU A 1 187 ? -15.161 13.279 -10.012 1.00 96.19 187 LEU A O 1
ATOM 1516 N N . LEU A 1 188 ? -13.796 11.664 -9.258 1.00 95.06 188 LEU A N 1
ATOM 1517 C CA . LEU A 1 188 ? -14.861 10.706 -8.940 1.00 95.06 188 LEU A CA 1
ATOM 1518 C C . LEU A 1 188 ? -15.865 11.249 -7.912 1.00 95.06 188 LEU A C 1
ATOM 1520 O O . LEU A 1 188 ? -17.041 10.878 -7.945 1.00 95.06 188 LEU A O 1
ATOM 1524 N N . PHE A 1 189 ? -15.435 12.113 -6.990 1.00 95.12 189 PHE A N 1
ATOM 1525 C CA . PHE A 1 189 ? -16.315 12.717 -5.991 1.00 95.12 189 PHE A CA 1
ATOM 1526 C C . PHE A 1 189 ? -17.365 13.640 -6.627 1.00 95.12 189 PHE A C 1
ATOM 1528 O O . PHE A 1 189 ? -18.516 13.624 -6.184 1.00 95.12 189 PHE A O 1
ATOM 1535 N N . PHE A 1 190 ? -16.995 14.380 -7.678 1.00 95.75 190 PHE A N 1
ATOM 1536 C CA . PHE A 1 190 ? -17.886 15.301 -8.394 1.00 95.75 190 PHE A CA 1
ATOM 1537 C C . PHE A 1 190 ? -18.788 14.625 -9.438 1.00 95.75 190 PHE A C 1
ATOM 1539 O O . PHE A 1 190 ? -19.770 15.223 -9.878 1.00 95.75 190 PHE A O 1
ATOM 1546 N N . ILE A 1 191 ? -18.513 13.372 -9.811 1.00 96.50 191 ILE A N 1
ATOM 1547 C CA . ILE A 1 191 ? -19.349 12.617 -10.752 1.00 96.50 191 ILE A CA 1
ATOM 1548 C C . ILE A 1 191 ? -20.715 12.267 -10.117 1.00 96.50 191 ILE A C 1
ATOM 1550 O O . ILE A 1 191 ? -20.773 11.833 -8.958 1.00 96.50 191 ILE A O 1
ATOM 1554 N N . PRO A 1 192 ? -21.836 12.374 -10.867 1.00 96.75 192 PRO A N 1
ATOM 1555 C CA . PRO A 1 192 ? -23.157 11.963 -10.397 1.00 96.75 192 PRO A CA 1
ATOM 1556 C C . PRO A 1 192 ? -23.188 10.526 -9.865 1.00 96.75 192 PRO A C 1
ATOM 1558 O O . PRO A 1 192 ? -22.611 9.608 -10.451 1.00 96.75 192 PRO A O 1
ATOM 1561 N N . ARG A 1 193 ? -23.949 10.298 -8.785 1.00 95.12 193 ARG A N 1
ATOM 1562 C CA . ARG A 1 193 ? -23.995 9.008 -8.066 1.00 95.12 193 ARG A CA 1
ATOM 1563 C C . ARG A 1 193 ? -24.271 7.800 -8.970 1.00 95.12 193 ARG A C 1
ATOM 1565 O O . ARG A 1 193 ? -23.708 6.742 -8.714 1.00 95.12 193 ARG A O 1
ATOM 1572 N N . ARG A 1 194 ? -25.109 7.952 -10.004 1.00 96.19 194 ARG A N 1
ATOM 1573 C CA . ARG A 1 194 ? -25.438 6.876 -10.959 1.00 96.19 194 ARG A CA 1
ATOM 1574 C C . ARG A 1 194 ? -24.215 6.436 -11.767 1.00 96.19 194 ARG A C 1
ATOM 1576 O O . ARG A 1 194 ? -23.900 5.255 -11.782 1.00 96.19 194 ARG A O 1
ATOM 1583 N N . ILE A 1 195 ? -23.493 7.389 -12.359 1.00 96.25 195 ILE A N 1
ATOM 1584 C CA . ILE A 1 195 ? -22.285 7.116 -13.153 1.00 96.25 195 ILE A CA 1
ATOM 1585 C C . ILE A 1 195 ? -21.184 6.562 -12.248 1.00 96.25 195 ILE A C 1
ATOM 1587 O O . ILE A 1 195 ? -20.557 5.560 -12.572 1.00 96.25 195 ILE A O 1
ATOM 1591 N N . ARG A 1 196 ? -21.002 7.156 -11.063 1.00 95.12 196 ARG A N 1
ATOM 1592 C CA . ARG A 1 196 ? -20.019 6.680 -10.086 1.00 95.12 196 ARG A CA 1
ATOM 1593 C C . ARG A 1 196 ? -20.275 5.235 -9.650 1.00 95.12 196 ARG A C 1
ATOM 1595 O O . ARG A 1 196 ? -19.323 4.487 -9.491 1.00 95.12 196 ARG A O 1
ATOM 1602 N N . ALA A 1 197 ? -21.535 4.839 -9.458 1.00 94.81 197 ALA A N 1
ATOM 1603 C CA . ALA A 1 197 ? -21.878 3.464 -9.093 1.00 94.81 197 ALA A CA 1
ATOM 1604 C C . ALA A 1 197 ? -21.519 2.456 -10.198 1.00 94.81 197 ALA A C 1
ATOM 1606 O O . ALA A 1 197 ? -21.083 1.355 -9.886 1.00 94.81 197 ALA A O 1
ATOM 1607 N N . VAL A 1 198 ? -21.661 2.848 -11.468 1.00 96.25 198 VAL A N 1
ATOM 1608 C CA . VAL A 1 198 ? -21.238 2.032 -12.614 1.00 96.25 198 VAL A CA 1
ATOM 1609 C C . VAL A 1 198 ? -19.711 1.945 -12.663 1.00 96.25 198 VAL A C 1
ATOM 1611 O O . VAL A 1 198 ? -19.168 0.845 -12.621 1.00 96.25 198 VAL A O 1
ATOM 1614 N N . LEU A 1 199 ? -19.009 3.084 -12.647 1.00 94.56 199 LEU A N 1
ATOM 1615 C CA . LEU A 1 199 ? -17.540 3.133 -12.698 1.00 94.56 199 LEU A CA 1
ATOM 1616 C C . LEU A 1 199 ? -16.866 2.376 -11.547 1.00 94.56 199 LEU A C 1
ATOM 1618 O O . LEU A 1 199 ? -15.805 1.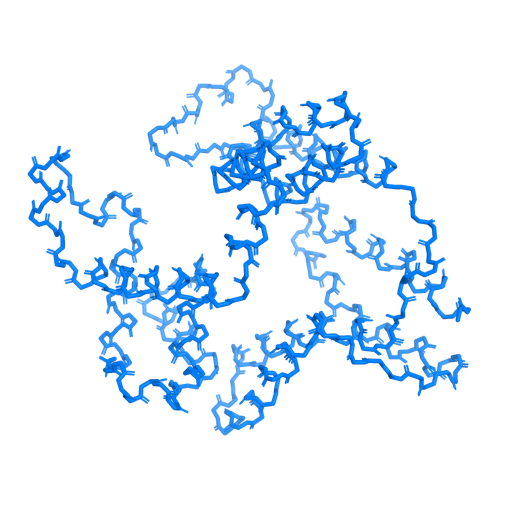794 -11.736 1.00 94.56 199 LEU A O 1
ATOM 1622 N N . LEU A 1 200 ? -17.482 2.382 -10.362 1.00 93.75 200 LEU A N 1
ATOM 1623 C CA . LEU A 1 200 ? -16.986 1.675 -9.181 1.00 93.75 200 LEU A CA 1
ATOM 1624 C C . LEU A 1 200 ? -17.584 0.273 -9.013 1.00 93.75 200 LEU A C 1
ATOM 1626 O O . LEU A 1 200 ? -17.429 -0.335 -7.953 1.00 93.75 200 LEU A O 1
ATOM 1630 N N . SER A 1 201 ? -18.297 -0.240 -10.018 1.00 94.50 201 SER A N 1
ATOM 1631 C CA . SER A 1 201 ? -18.775 -1.618 -9.970 1.00 94.50 201 SER A CA 1
ATOM 1632 C C . SER A 1 201 ? -17.578 -2.580 -9.969 1.00 94.50 201 SER A C 1
ATOM 1634 O O . SER A 1 201 ? -16.609 -2.338 -10.697 1.00 94.50 201 SER A O 1
ATOM 1636 N N . PRO A 1 202 ? -17.625 -3.680 -9.192 1.00 91.25 202 PRO A N 1
ATOM 1637 C CA . PRO A 1 202 ? -16.541 -4.658 -9.161 1.00 91.25 202 PRO A CA 1
ATOM 1638 C C . PRO A 1 202 ? -16.169 -5.158 -10.557 1.00 91.25 202 PRO A C 1
ATOM 1640 O O . PRO A 1 202 ? -14.993 -5.241 -10.866 1.00 91.25 202 PRO A O 1
ATOM 1643 N N . TYR A 1 203 ? -17.156 -5.382 -11.430 1.00 94.75 203 TYR A N 1
ATOM 1644 C CA . TYR A 1 203 ? -16.924 -5.820 -12.807 1.00 94.75 203 TYR A CA 1
ATOM 1645 C C . TYR A 1 203 ? -16.072 -4.828 -13.604 1.00 94.75 203 TYR A C 1
ATOM 1647 O O . TYR A 1 203 ? -15.073 -5.228 -14.190 1.00 94.75 203 TYR A O 1
ATOM 1655 N N . ILE A 1 204 ? -16.411 -3.532 -13.584 1.00 95.19 204 ILE A N 1
ATOM 1656 C CA . ILE A 1 204 ? -15.651 -2.512 -14.322 1.00 95.19 204 ILE A CA 1
ATOM 1657 C C . ILE A 1 204 ? -14.249 -2.347 -13.741 1.00 95.19 204 ILE A C 1
ATOM 1659 O O . ILE A 1 204 ? -13.288 -2.265 -14.503 1.00 95.19 204 ILE A O 1
ATOM 1663 N N . ILE A 1 205 ? -14.113 -2.338 -12.412 1.00 92.44 205 ILE A N 1
ATOM 1664 C CA . ILE A 1 205 ? -12.802 -2.244 -11.760 1.00 92.44 205 ILE A CA 1
ATOM 1665 C C . ILE A 1 205 ? -11.944 -3.462 -12.113 1.00 92.44 205 ILE A C 1
ATOM 1667 O O . ILE A 1 205 ? -10.798 -3.292 -12.519 1.00 92.44 205 ILE A O 1
ATOM 1671 N N . THR A 1 206 ? -12.485 -4.677 -12.008 1.00 90.44 206 THR A N 1
ATOM 1672 C CA . THR A 1 206 ? -11.769 -5.910 -12.354 1.00 90.44 206 THR A CA 1
ATOM 1673 C C . THR A 1 206 ? -11.359 -5.908 -13.822 1.00 90.44 206 THR A C 1
ATOM 1675 O O . THR A 1 206 ? -10.194 -6.156 -14.112 1.00 90.44 206 THR A O 1
ATOM 1678 N N . THR A 1 207 ? -12.253 -5.553 -14.750 1.00 92.75 207 THR A N 1
ATOM 1679 C CA . THR A 1 207 ? -11.904 -5.437 -16.173 1.00 92.75 207 THR A CA 1
ATOM 1680 C C . THR A 1 207 ? -10.821 -4.383 -16.404 1.00 92.75 207 THR A C 1
ATOM 1682 O O . THR A 1 207 ? -9.871 -4.649 -17.133 1.00 92.75 207 THR A O 1
ATOM 1685 N N . ALA A 1 208 ? -10.905 -3.213 -15.765 1.00 93.19 208 ALA A N 1
ATOM 1686 C CA . ALA A 1 208 ? -9.889 -2.169 -15.890 1.00 93.19 208 ALA A CA 1
ATOM 1687 C C . ALA A 1 208 ? -8.523 -2.610 -15.337 1.00 93.19 208 ALA A C 1
ATOM 1689 O O . ALA A 1 208 ? -7.499 -2.322 -15.952 1.00 93.19 208 ALA A O 1
ATOM 1690 N N . ILE A 1 209 ? -8.498 -3.335 -14.211 1.00 90.75 209 ILE A N 1
ATOM 1691 C CA . ILE A 1 209 ? -7.270 -3.910 -13.644 1.00 90.75 209 ILE A CA 1
ATOM 1692 C C . ILE A 1 209 ? -6.685 -4.953 -14.598 1.00 90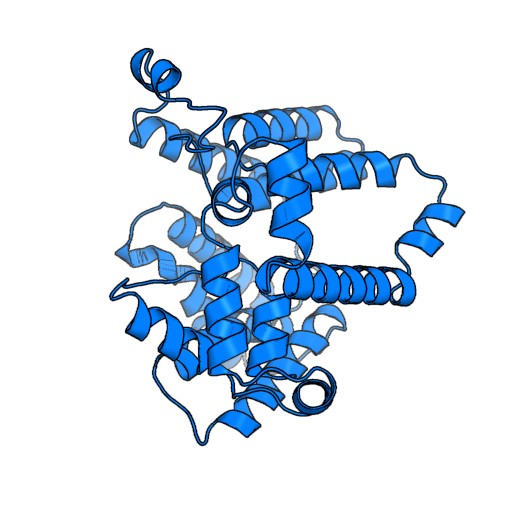.75 209 ILE A C 1
ATOM 1694 O O . ILE A 1 209 ? -5.495 -4.885 -14.891 1.00 90.75 209 ILE A O 1
ATOM 1698 N N . LEU A 1 210 ? -7.503 -5.869 -15.125 1.00 89.12 210 LEU A N 1
ATOM 1699 C CA . LEU A 1 210 ? -7.054 -6.894 -16.072 1.00 89.12 210 LEU A CA 1
ATOM 1700 C C . LEU A 1 210 ? -6.489 -6.274 -17.354 1.00 89.12 210 LEU A C 1
ATOM 1702 O O . LEU A 1 210 ? -5.401 -6.645 -17.781 1.00 89.12 210 LEU A O 1
ATOM 1706 N N . LEU A 1 211 ? -7.175 -5.282 -17.929 1.00 92.44 211 LEU A N 1
ATOM 1707 C CA . LEU A 1 211 ? -6.665 -4.534 -19.081 1.00 92.44 211 LEU A CA 1
ATOM 1708 C C . LEU A 1 211 ? -5.360 -3.805 -18.747 1.00 92.44 211 LEU A C 1
ATOM 1710 O O . LEU A 1 211 ?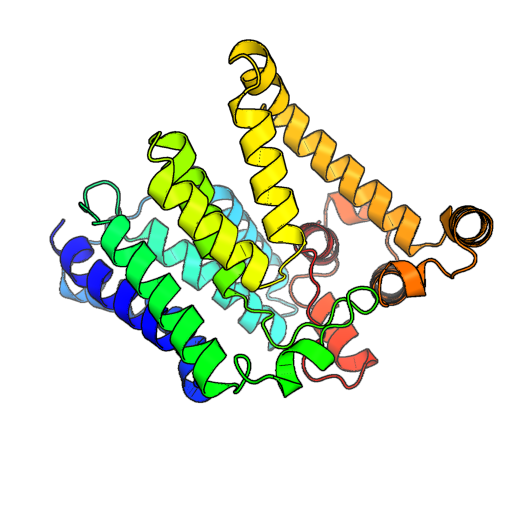 -4.442 -3.793 -19.561 1.00 92.44 211 LEU A O 1
ATOM 1714 N N . GLY A 1 212 ? -5.255 -3.231 -17.546 1.00 92.12 212 GLY A N 1
ATOM 1715 C CA . GLY A 1 212 ? -4.030 -2.599 -17.065 1.00 92.12 212 GLY A CA 1
ATOM 1716 C C . GLY A 1 212 ? -2.864 -3.581 -16.943 1.00 92.12 212 GLY A C 1
ATOM 1717 O O . GLY A 1 212 ? -1.747 -3.242 -17.323 1.00 92.12 212 GLY A O 1
ATOM 1718 N N . VAL A 1 213 ? -3.123 -4.799 -16.465 1.00 89.69 213 VAL A N 1
ATOM 1719 C CA . VAL A 1 213 ? -2.133 -5.882 -16.387 1.00 89.69 213 VAL A CA 1
ATOM 1720 C C . VAL A 1 213 ? -1.693 -6.321 -17.781 1.00 89.69 213 VAL A C 1
ATOM 1722 O O . VAL A 1 213 ? -0.495 -6.351 -18.046 1.00 89.69 213 VAL A O 1
ATOM 1725 N N . VAL A 1 214 ? -2.634 -6.577 -18.695 1.00 90.31 214 VAL A N 1
ATOM 1726 C CA . VAL A 1 214 ? -2.322 -6.927 -20.093 1.00 90.31 214 VAL A CA 1
ATOM 1727 C C . VAL A 1 214 ? -1.480 -5.832 -20.746 1.00 90.31 214 VAL A C 1
ATOM 1729 O O . VAL A 1 214 ? -0.433 -6.122 -21.314 1.00 90.31 214 VAL A O 1
ATOM 1732 N N . PHE A 1 215 ? -1.877 -4.569 -20.586 1.00 91.94 215 PHE A N 1
ATOM 1733 C CA . PHE A 1 215 ? -1.130 -3.431 -21.115 1.00 91.94 215 PHE A CA 1
ATOM 1734 C C . PHE A 1 215 ? 0.303 -3.361 -20.560 1.00 91.94 215 PHE A C 1
ATOM 1736 O O . PHE A 1 215 ? 1.257 -3.101 -21.293 1.00 91.94 215 PHE A O 1
ATOM 1743 N N . GLN A 1 216 ? 0.488 -3.630 -19.268 1.00 90.75 216 GLN A N 1
ATOM 1744 C CA . GLN A 1 216 ? 1.818 -3.652 -18.661 1.00 90.75 216 GLN A CA 1
ATOM 1745 C C . GLN A 1 216 ? 2.678 -4.815 -19.156 1.00 90.75 216 GLN A C 1
ATOM 1747 O O . GLN A 1 216 ? 3.878 -4.624 -19.333 1.00 90.75 216 GLN A O 1
ATOM 1752 N N . LEU A 1 217 ? 2.085 -5.985 -19.406 1.00 90.31 217 LEU A N 1
ATOM 1753 C CA . LEU A 1 217 ? 2.789 -7.121 -20.004 1.00 90.31 217 LEU A CA 1
ATOM 1754 C C . LEU A 1 217 ? 3.244 -6.788 -21.430 1.00 90.31 217 LEU A C 1
ATOM 1756 O O . LEU A 1 217 ? 4.414 -6.971 -21.746 1.00 90.31 217 LEU A O 1
ATOM 1760 N N . THR A 1 218 ? 2.373 -6.198 -22.255 1.00 91.44 218 THR A N 1
ATOM 1761 C CA . THR A 1 218 ? 2.743 -5.759 -23.616 1.00 91.44 218 THR A CA 1
ATOM 1762 C C . THR A 1 218 ? 3.827 -4.676 -23.608 1.00 91.44 218 THR A C 1
ATOM 1764 O O . THR A 1 218 ? 4.729 -4.681 -24.444 1.00 91.44 218 THR A O 1
ATOM 1767 N N . LEU A 1 219 ? 3.798 -3.771 -22.618 1.00 91.50 219 LEU A N 1
ATOM 1768 C CA . LEU A 1 219 ? 4.866 -2.792 -22.414 1.00 91.50 219 LEU A CA 1
ATOM 1769 C C . LEU A 1 219 ? 6.184 -3.451 -22.000 1.00 91.50 219 LEU A C 1
ATOM 1771 O O . LEU A 1 219 ? 7.233 -3.010 -22.458 1.00 91.50 219 LEU A O 1
ATOM 1775 N N . ALA A 1 220 ? 6.146 -4.475 -21.143 1.00 90.94 220 ALA A N 1
ATOM 1776 C CA . ALA A 1 220 ? 7.339 -5.192 -20.697 1.00 90.94 220 ALA A CA 1
ATOM 1777 C C . ALA A 1 220 ? 8.052 -5.889 -21.868 1.00 90.94 220 ALA A C 1
ATOM 1779 O O . ALA A 1 220 ? 9.260 -5.713 -22.011 1.00 90.94 220 ALA A O 1
ATOM 1780 N N . VAL A 1 221 ? 7.285 -6.536 -22.757 1.00 91.12 221 VAL A N 1
ATOM 1781 C CA . VAL A 1 221 ? 7.769 -7.208 -23.985 1.00 91.12 221 VAL A CA 1
ATOM 1782 C C . VAL A 1 221 ? 8.321 -6.236 -25.033 1.00 91.12 221 VAL A C 1
ATOM 1784 O O . VAL A 1 221 ? 9.006 -6.645 -25.967 1.00 91.12 221 VAL A O 1
ATOM 1787 N N . GLY A 1 222 ? 8.107 -4.931 -24.855 1.00 91.44 222 GLY A N 1
ATOM 1788 C CA . GLY A 1 222 ? 8.658 -3.906 -25.739 1.00 91.44 222 GLY A CA 1
ATOM 1789 C C . GLY A 1 222 ? 7.865 -3.716 -27.030 1.00 91.44 222 GLY A C 1
ATOM 1790 O O . GLY A 1 222 ? 8.372 -3.110 -27.972 1.00 91.44 222 GLY A O 1
ATOM 1791 N N . GLU A 1 223 ? 6.601 -4.156 -27.080 1.00 92.88 223 GLU A N 1
ATOM 1792 C CA . GLU A 1 223 ? 5.730 -3.954 -28.253 1.00 92.88 223 GLU A CA 1
ATOM 1793 C C . GLU A 1 223 ? 5.563 -2.467 -28.618 1.00 92.88 223 GLU A C 1
ATOM 1795 O O . GLU A 1 223 ? 5.335 -2.122 -29.776 1.00 92.88 223 GLU A O 1
ATOM 1800 N N . PHE A 1 224 ? 5.720 -1.573 -27.638 1.00 92.94 224 PHE A N 1
ATOM 1801 C CA . PHE A 1 224 ? 5.594 -0.123 -27.804 1.00 92.94 224 PHE A CA 1
ATOM 1802 C C . PHE A 1 224 ? 6.937 0.611 -27.930 1.00 92.94 224 PHE A C 1
ATOM 1804 O O . PHE A 1 224 ? 6.947 1.843 -27.938 1.00 92.94 224 PHE A O 1
ATOM 1811 N N . ASP A 1 225 ? 8.066 -0.095 -28.037 1.00 93.31 225 ASP A N 1
ATOM 1812 C CA . ASP A 1 225 ? 9.394 0.533 -28.033 1.00 93.31 225 ASP A CA 1
ATOM 1813 C C . ASP A 1 225 ? 9.625 1.460 -29.223 1.00 93.31 225 ASP A C 1
ATOM 1815 O O . ASP A 1 225 ? 10.170 2.551 -29.051 1.00 93.31 225 ASP A O 1
ATOM 1819 N N . SER A 1 226 ? 9.172 1.067 -30.416 1.00 94.06 226 SER A N 1
ATOM 1820 C CA . SER A 1 226 ? 9.225 1.917 -31.610 1.00 94.06 226 SER A CA 1
ATOM 1821 C C . SER A 1 226 ? 8.368 3.169 -31.432 1.00 94.06 226 SER A C 1
ATOM 1823 O O . SER A 1 226 ? 8.873 4.280 -31.552 1.00 94.06 226 SER A O 1
ATOM 1825 N N . PHE A 1 227 ? 7.105 2.998 -31.036 1.00 94.75 227 PHE A N 1
ATOM 1826 C CA . PHE A 1 227 ? 6.168 4.100 -30.824 1.00 94.75 227 PHE A CA 1
ATOM 1827 C C . PHE A 1 227 ? 6.672 5.111 -29.784 1.00 94.75 227 PHE A C 1
ATOM 1829 O O . PHE A 1 227 ? 6.618 6.319 -30.012 1.00 94.75 227 PHE A O 1
ATOM 1836 N N . ILE A 1 228 ? 7.183 4.636 -28.645 1.00 92.31 228 ILE A N 1
ATOM 1837 C CA . ILE A 1 228 ? 7.683 5.508 -27.574 1.00 92.31 228 ILE A CA 1
ATOM 1838 C C . ILE A 1 228 ? 8.959 6.227 -28.014 1.00 92.31 228 ILE A C 1
ATOM 1840 O O . ILE A 1 228 ? 9.105 7.423 -27.750 1.00 92.31 228 ILE A O 1
ATOM 1844 N N . LYS A 1 229 ? 9.858 5.534 -28.720 1.00 94.38 229 LYS A N 1
ATOM 1845 C CA . LYS A 1 229 ? 11.080 6.142 -29.250 1.00 94.38 229 LYS A CA 1
ATOM 1846 C C . LYS A 1 229 ? 10.772 7.214 -30.293 1.00 94.38 229 LYS A C 1
ATOM 1848 O O . LYS A 1 229 ? 11.390 8.274 -30.245 1.00 94.38 229 LYS A O 1
ATOM 1853 N N . ASP A 1 230 ? 9.800 6.980 -31.167 1.00 96.25 230 ASP A N 1
ATOM 1854 C CA . ASP A 1 230 ? 9.388 7.943 -32.190 1.00 96.25 230 ASP A CA 1
ATOM 1855 C C . ASP A 1 230 ? 8.672 9.158 -31.575 1.00 96.25 230 ASP A C 1
ATOM 1857 O O . ASP A 1 230 ? 8.903 10.292 -31.993 1.00 96.25 230 ASP A O 1
ATOM 1861 N N . ALA A 1 231 ? 7.840 8.947 -30.547 1.00 95.38 231 ALA A N 1
ATOM 1862 C CA . ALA A 1 231 ? 7.074 10.017 -29.904 1.00 95.38 231 ALA A CA 1
ATOM 1863 C C . ALA A 1 231 ? 7.895 10.867 -28.917 1.00 95.38 231 ALA A C 1
ATOM 1865 O O . ALA A 1 231 ? 7.686 12.077 -28.828 1.00 95.38 231 ALA A O 1
ATOM 1866 N N . PHE A 1 232 ? 8.803 10.252 -28.152 1.00 92.62 232 PHE A N 1
ATOM 1867 C CA . PHE A 1 232 ? 9.514 10.913 -27.048 1.00 92.62 232 PHE A CA 1
ATOM 1868 C C . PHE A 1 232 ? 11.034 10.993 -27.237 1.00 92.62 232 PHE A C 1
ATOM 1870 O O . PHE A 1 232 ? 11.707 11.637 -26.433 1.00 92.62 232 PHE A O 1
ATOM 1877 N N . GLY A 1 233 ? 11.601 10.332 -28.250 1.00 93.50 233 GLY A N 1
ATOM 1878 C CA . GLY A 1 233 ? 13.050 10.294 -28.481 1.00 93.50 233 GLY A CA 1
ATOM 1879 C C . GLY A 1 233 ? 13.845 9.511 -27.428 1.00 93.50 233 GLY A C 1
ATOM 1880 O O . GLY A 1 233 ? 15.074 9.544 -27.442 1.00 93.50 233 GLY A O 1
ATOM 1881 N N . ILE A 1 234 ? 13.172 8.809 -26.511 1.00 92.88 234 ILE A N 1
ATOM 1882 C CA . ILE A 1 234 ? 13.779 8.029 -25.423 1.00 92.88 234 ILE A CA 1
ATOM 1883 C C . ILE A 1 234 ? 13.301 6.578 -25.468 1.00 92.88 234 ILE A C 1
ATOM 1885 O O . ILE A 1 234 ? 12.243 6.283 -26.016 1.00 92.88 234 ILE A O 1
ATOM 1889 N N . SER A 1 235 ? 14.072 5.657 -24.881 1.00 92.25 235 SER A N 1
ATOM 1890 C CA . SER A 1 235 ? 13.642 4.260 -24.771 1.00 92.25 235 SER A CA 1
ATOM 1891 C C . SER A 1 235 ? 12.516 4.098 -23.747 1.00 92.25 235 SER A C 1
ATOM 1893 O O . SER A 1 235 ? 12.470 4.801 -22.732 1.00 92.25 235 SER A O 1
ATOM 1895 N N . THR A 1 236 ? 11.639 3.120 -23.970 1.00 91.12 236 THR A N 1
ATOM 1896 C CA . THR A 1 236 ? 10.584 2.732 -23.023 1.00 91.12 236 THR A CA 1
ATOM 1897 C C . THR A 1 236 ? 11.155 2.392 -21.649 1.00 91.12 236 THR A C 1
ATOM 1899 O O . THR A 1 236 ? 10.615 2.825 -20.631 1.00 91.12 236 THR A O 1
ATOM 1902 N N . ASN A 1 237 ? 12.308 1.719 -21.592 1.00 90.75 237 ASN A N 1
ATOM 1903 C CA . ASN A 1 237 ? 12.941 1.376 -20.323 1.00 90.75 237 ASN A CA 1
ATOM 1904 C C . ASN A 1 237 ? 13.385 2.631 -19.559 1.00 90.75 237 ASN A C 1
ATOM 1906 O O . ASN A 1 237 ? 13.246 2.691 -18.339 1.00 90.75 237 ASN A O 1
ATOM 1910 N N . HIS A 1 238 ? 13.863 3.663 -20.264 1.00 88.50 238 HIS A N 1
ATOM 1911 C CA . HIS A 1 238 ? 14.186 4.950 -19.653 1.00 88.50 238 HIS A CA 1
ATOM 1912 C C . HIS A 1 238 ? 12.921 5.662 -19.153 1.00 88.50 238 HIS A C 1
ATOM 1914 O O . HIS A 1 238 ? 12.887 6.124 -18.012 1.00 88.50 238 HIS A O 1
ATOM 1920 N N . LEU A 1 239 ? 11.853 5.683 -19.959 1.00 87.25 239 LEU A N 1
ATOM 1921 C CA . LEU A 1 239 ? 10.557 6.260 -19.580 1.00 87.25 239 LEU A CA 1
ATOM 1922 C C . LEU A 1 239 ? 9.971 5.590 -18.324 1.00 87.25 239 LEU A C 1
ATOM 1924 O O . LEU A 1 239 ? 9.454 6.265 -17.434 1.00 87.25 239 LEU A O 1
ATOM 1928 N N . LEU A 1 240 ? 10.082 4.263 -18.237 1.00 87.00 240 LEU A N 1
ATOM 1929 C CA . LEU A 1 240 ? 9.592 3.450 -17.123 1.00 87.00 240 LEU A CA 1
ATOM 1930 C C . LEU A 1 240 ? 10.620 3.281 -15.993 1.00 87.00 240 LEU A C 1
ATOM 1932 O O . LEU A 1 240 ? 10.372 2.517 -15.056 1.00 87.00 240 LEU A O 1
ATOM 1936 N N . MET A 1 241 ? 11.751 3.990 -16.054 1.00 85.44 241 MET A N 1
ATOM 1937 C CA . MET A 1 241 ? 12.810 3.980 -15.038 1.00 85.44 241 MET A CA 1
ATOM 1938 C C . MET A 1 241 ? 13.316 2.566 -14.696 1.00 85.44 241 MET A C 1
ATOM 1940 O O . MET A 1 241 ? 13.419 2.201 -13.524 1.00 85.44 241 MET A O 1
ATOM 1944 N N . GLY A 1 242 ? 13.587 1.742 -15.708 1.00 86.56 242 GLY A N 1
ATOM 1945 C CA . GLY A 1 242 ? 14.126 0.386 -15.544 1.00 86.56 242 GLY A CA 1
ATOM 1946 C C . GLY A 1 242 ? 13.073 -0.706 -15.322 1.00 86.56 242 GLY A C 1
ATOM 1947 O O . GLY A 1 242 ? 13.415 -1.884 -15.229 1.00 86.56 242 GLY A O 1
ATOM 1948 N N . ARG A 1 243 ? 11.784 -0.352 -15.208 1.00 86.62 243 ARG A N 1
ATOM 1949 C CA . ARG A 1 243 ? 10.729 -1.339 -14.912 1.00 86.62 243 ARG A CA 1
ATOM 1950 C C . ARG A 1 243 ? 10.401 -2.252 -16.086 1.00 86.62 243 ARG A C 1
ATOM 1952 O O . ARG A 1 243 ? 9.955 -3.362 -15.832 1.00 86.62 243 ARG A O 1
ATOM 1959 N N . GLN A 1 244 ? 10.604 -1.806 -17.325 1.00 91.31 244 GLN A N 1
ATOM 1960 C CA . GLN A 1 244 ? 10.378 -2.653 -18.496 1.00 91.31 244 GLN A CA 1
ATOM 1961 C C . GLN A 1 244 ? 11.291 -3.874 -18.442 1.00 91.31 244 GLN A C 1
ATOM 1963 O O . GLN A 1 244 ? 10.808 -4.996 -18.450 1.00 91.31 244 GLN A O 1
ATOM 1968 N N . GLU A 1 245 ? 12.596 -3.645 -18.294 1.00 90.19 245 GLU A N 1
ATOM 1969 C CA . GLU A 1 245 ? 13.593 -4.714 -18.245 1.00 90.19 245 GLU A CA 1
ATOM 1970 C C . GLU A 1 245 ? 13.344 -5.677 -17.079 1.00 90.19 245 GLU A C 1
ATOM 1972 O O . GLU A 1 245 ? 13.433 -6.893 -17.230 1.00 90.19 245 GLU A O 1
ATOM 1977 N N . LEU A 1 246 ? 12.983 -5.137 -15.914 1.00 89.06 246 LEU A N 1
ATOM 1978 C CA . LEU A 1 246 ? 12.687 -5.936 -14.733 1.00 89.06 246 LEU A CA 1
ATOM 1979 C C . LEU A 1 246 ? 11.475 -6.860 -14.949 1.00 89.06 246 LEU A C 1
ATOM 1981 O O . LEU A 1 246 ? 11.526 -8.026 -14.556 1.00 89.06 246 LEU A O 1
ATOM 1985 N N . TRP A 1 247 ? 10.404 -6.367 -15.581 1.00 90.38 247 TRP A N 1
ATOM 1986 C CA . TRP A 1 247 ? 9.234 -7.193 -15.892 1.00 90.38 247 TRP A CA 1
ATOM 1987 C C . TRP A 1 247 ? 9.494 -8.137 -17.060 1.00 90.38 247 TRP A C 1
ATOM 1989 O O . TRP A 1 247 ? 8.999 -9.258 -17.026 1.00 90.38 247 TRP A O 1
ATOM 1999 N N . GLN A 1 248 ? 10.317 -7.743 -18.031 1.00 91.12 248 GLN A N 1
ATOM 2000 C CA . GLN A 1 248 ? 10.706 -8.625 -19.125 1.00 91.12 248 GLN A CA 1
ATOM 2001 C C . GLN A 1 248 ? 11.436 -9.862 -18.606 1.00 91.12 248 GLN A C 1
ATOM 2003 O O . GLN A 1 248 ? 11.057 -10.981 -18.921 1.00 91.12 248 GLN A O 1
ATOM 2008 N N . ARG A 1 249 ? 12.402 -9.681 -17.702 1.00 89.88 249 ARG A N 1
ATOM 2009 C CA . ARG A 1 249 ? 13.093 -10.812 -17.064 1.00 89.88 249 ARG A CA 1
ATOM 2010 C C . ARG A 1 249 ? 12.150 -11.699 -16.256 1.00 89.88 249 ARG A C 1
ATOM 2012 O O . ARG A 1 249 ? 12.373 -12.901 -16.178 1.00 89.88 249 ARG A O 1
ATOM 2019 N N . ALA A 1 250 ? 11.127 -11.117 -15.628 1.00 90.00 250 ALA A N 1
ATOM 2020 C CA . ALA A 1 250 ? 10.104 -11.893 -14.934 1.00 90.00 250 ALA A CA 1
ATOM 2021 C C . ALA A 1 250 ? 9.295 -12.749 -15.922 1.00 90.00 250 ALA A C 1
ATOM 2023 O O . ALA A 1 250 ? 9.083 -13.929 -15.664 1.00 90.00 250 ALA A O 1
ATOM 2024 N N . ILE A 1 251 ? 8.895 -12.181 -17.062 1.00 91.06 251 ILE A N 1
ATOM 2025 C CA . ILE A 1 251 ? 8.200 -12.892 -18.146 1.00 91.06 251 ILE A CA 1
ATOM 2026 C C . ILE A 1 251 ? 9.071 -14.035 -18.679 1.00 91.06 251 ILE A C 1
ATOM 2028 O O . ILE A 1 251 ? 8.598 -15.167 -18.743 1.00 91.06 251 ILE A O 1
ATOM 2032 N N . ASP A 1 252 ? 10.343 -13.755 -18.972 1.00 91.31 252 ASP A N 1
ATOM 2033 C CA . ASP A 1 252 ? 11.292 -14.737 -19.508 1.00 91.31 252 ASP A CA 1
ATOM 2034 C C . ASP A 1 252 ? 11.564 -15.873 -18.509 1.00 91.31 252 ASP A C 1
ATOM 2036 O O . ASP A 1 252 ? 11.587 -17.038 -18.880 1.00 91.31 252 ASP A O 1
ATOM 2040 N N . PHE A 1 253 ? 11.735 -15.562 -17.219 1.00 90.44 253 PHE A N 1
ATOM 2041 C CA . PHE A 1 253 ? 11.965 -16.574 -16.179 1.00 90.44 253 PHE A CA 1
ATOM 2042 C C . PHE A 1 253 ? 10.755 -17.473 -15.937 1.00 90.44 253 PHE A C 1
ATOM 2044 O O . PHE A 1 253 ? 10.898 -18.644 -15.590 1.00 90.44 253 PHE A O 1
ATOM 2051 N N . THR A 1 254 ? 9.560 -16.901 -16.045 1.00 89.12 254 THR A N 1
ATOM 2052 C CA . THR A 1 254 ? 8.317 -17.620 -15.770 1.00 89.12 254 THR A CA 1
ATOM 2053 C C . THR A 1 254 ? 7.796 -18.387 -16.982 1.00 89.12 254 THR A C 1
ATOM 2055 O O . THR A 1 254 ? 6.780 -19.067 -16.846 1.00 89.12 254 THR A O 1
ATOM 2058 N N . ASP A 1 255 ? 8.464 -18.285 -18.140 1.00 88.00 255 ASP A N 1
ATOM 2059 C CA . ASP A 1 255 ? 7.959 -18.749 -19.438 1.00 88.00 255 ASP A CA 1
ATOM 2060 C C . ASP A 1 255 ? 6.487 -18.335 -19.623 1.00 88.00 255 ASP A C 1
ATOM 2062 O O . ASP A 1 255 ? 5.602 -19.154 -19.902 1.00 88.00 255 ASP A O 1
ATOM 2066 N N . PHE A 1 256 ? 6.200 -17.054 -19.354 1.00 86.31 256 PHE A N 1
ATOM 2067 C CA . PHE A 1 256 ? 4.833 -16.596 -19.137 1.00 86.31 256 PHE A CA 1
ATOM 2068 C C . PHE A 1 256 ? 3.929 -16.868 -20.340 1.00 86.31 256 PHE A C 1
ATOM 2070 O O . PHE A 1 256 ? 4.106 -16.338 -21.437 1.00 86.31 256 PHE A O 1
ATOM 2077 N N . ASN A 1 257 ? 2.870 -17.628 -20.077 1.00 84.06 257 ASN A N 1
ATOM 2078 C CA . ASN A 1 257 ? 1.749 -17.813 -20.977 1.00 84.06 257 ASN A CA 1
ATOM 2079 C C . ASN A 1 257 ? 0.460 -17.499 -20.220 1.00 84.06 257 ASN A C 1
ATOM 2081 O O . ASN A 1 257 ? 0.162 -18.132 -19.207 1.00 84.06 257 ASN A O 1
ATOM 2085 N N . PHE A 1 258 ? -0.322 -16.550 -20.738 1.00 79.06 258 PHE A N 1
ATOM 2086 C CA . PHE A 1 258 ? -1.553 -16.080 -20.102 1.00 79.06 258 PHE A CA 1
ATOM 2087 C C . PHE A 1 258 ? -2.506 -17.223 -19.712 1.00 79.06 258 PHE A C 1
ATOM 2089 O O . PHE A 1 258 ? -3.093 -17.199 -18.633 1.00 79.06 258 PHE A O 1
ATOM 2096 N N . TRP A 1 259 ? -2.625 -18.257 -20.550 1.00 79.12 259 TRP A N 1
ATOM 2097 C CA . TRP A 1 259 ? -3.500 -19.397 -20.275 1.00 79.12 259 TRP A CA 1
ATOM 2098 C C . TRP A 1 259 ? -2.966 -20.285 -19.153 1.00 79.12 259 TRP A C 1
ATOM 2100 O O . TRP A 1 259 ? -3.730 -20.677 -18.273 1.00 79.12 259 TRP A O 1
ATOM 2110 N N . SER A 1 260 ? -1.661 -20.556 -19.142 1.00 76.50 260 SER A N 1
ATOM 2111 C CA . SER A 1 260 ? -1.021 -21.373 -18.105 1.00 76.50 260 SER A CA 1
ATOM 2112 C C . SER A 1 260 ? -1.099 -20.700 -16.733 1.00 76.50 260 SER A C 1
ATOM 2114 O O . SER A 1 260 ? -1.430 -21.346 -15.741 1.00 76.50 260 SER A O 1
ATOM 2116 N N . PHE A 1 261 ? -0.874 -19.386 -16.694 1.00 76.62 261 PHE A N 1
ATOM 2117 C CA . PHE A 1 261 ? -0.877 -18.613 -15.453 1.00 76.62 261 PHE A CA 1
ATOM 2118 C C . PHE A 1 261 ? -2.280 -18.309 -14.931 1.00 76.62 261 PHE A C 1
ATOM 2120 O O . PHE A 1 261 ? -2.411 -17.983 -13.767 1.00 76.62 261 PHE A O 1
ATOM 2127 N N . SER A 1 262 ? -3.345 -18.495 -15.715 1.00 72.94 262 SER A N 1
ATOM 2128 C CA . SER A 1 262 ? -4.716 -18.293 -15.215 1.00 72.94 262 SER A CA 1
ATOM 2129 C C . SER A 1 262 ? -5.162 -19.297 -14.135 1.00 72.94 262 SER A C 1
ATOM 2131 O O . SER A 1 262 ? -6.184 -19.075 -13.487 1.00 72.94 262 SER A O 1
ATOM 2133 N N . TYR A 1 263 ? -4.411 -20.390 -13.934 1.00 73.50 263 TYR A N 1
ATOM 2134 C CA . TYR A 1 263 ? -4.736 -21.447 -12.966 1.00 73.50 263 TYR A CA 1
ATOM 2135 C C . TYR A 1 263 ? -3.654 -21.692 -11.910 1.00 73.50 263 TYR A C 1
ATOM 2137 O O . TYR A 1 263 ? -3.979 -22.131 -10.806 1.00 73.50 263 TYR A O 1
ATOM 2145 N N . TYR A 1 264 ? -2.378 -21.489 -12.252 1.00 79.69 264 TYR A N 1
ATOM 2146 C CA . TYR A 1 264 ? -1.263 -21.735 -11.341 1.00 79.69 264 TYR A CA 1
ATOM 2147 C C . TYR A 1 264 ? -0.048 -20.884 -11.724 1.00 79.69 264 TYR A C 1
ATOM 2149 O O . TYR A 1 264 ? 0.455 -20.984 -12.843 1.00 79.69 264 TYR A O 1
ATOM 2157 N N . GLY A 1 265 ? 0.430 -20.064 -10.787 1.00 87.12 265 GLY A N 1
ATOM 2158 C CA . GLY A 1 265 ? 1.668 -19.296 -10.944 1.00 87.12 265 GLY A CA 1
ATOM 2159 C C . GLY A 1 265 ? 2.938 -20.107 -10.656 1.00 87.12 265 GLY A C 1
ATOM 2160 O O . GLY A 1 265 ? 2.898 -21.298 -10.347 1.00 87.12 265 GLY A O 1
ATOM 2161 N N . VAL A 1 266 ? 4.106 -19.458 -10.693 1.00 89.94 266 VAL A N 1
ATOM 2162 C CA . VAL A 1 266 ? 5.396 -20.116 -10.387 1.00 89.94 266 VAL A CA 1
ATOM 2163 C C . VAL A 1 266 ? 5.605 -20.420 -8.898 1.00 89.94 266 VAL A C 1
ATOM 2165 O O . VAL A 1 266 ? 6.608 -21.028 -8.521 1.00 89.94 266 VAL A O 1
ATOM 2168 N N . GLY A 1 267 ? 4.671 -20.029 -8.037 1.00 89.06 267 GLY A N 1
ATOM 2169 C CA . GLY A 1 267 ? 4.710 -20.234 -6.596 1.00 89.06 267 GLY A CA 1
ATOM 2170 C C . GLY A 1 267 ? 5.141 -18.983 -5.833 1.00 89.06 267 GLY A C 1
ATOM 2171 O O . GLY A 1 267 ? 6.100 -18.301 -6.206 1.00 89.06 267 GLY A O 1
ATOM 2172 N N . HIS A 1 268 ? 4.454 -18.725 -4.720 1.00 90.31 268 HIS A N 1
ATOM 2173 C CA . HIS A 1 268 ? 4.668 -17.570 -3.850 1.00 90.31 268 HIS A CA 1
ATOM 2174 C C . HIS A 1 268 ? 6.126 -17.408 -3.402 1.00 90.31 268 HIS A C 1
ATOM 2176 O O . HIS A 1 268 ? 6.759 -18.374 -2.979 1.00 90.31 268 HIS A O 1
ATOM 2182 N N . GLY A 1 269 ? 6.665 -16.193 -3.510 1.00 88.19 269 GLY A N 1
ATOM 2183 C CA . GLY A 1 269 ? 8.059 -15.860 -3.207 1.00 88.19 269 GLY A CA 1
ATOM 2184 C C . GLY A 1 269 ? 9.073 -16.189 -4.311 1.00 88.19 269 GLY A C 1
ATOM 2185 O O . GLY A 1 269 ? 10.134 -15.563 -4.354 1.00 88.19 269 GLY A O 1
ATOM 2186 N N . THR A 1 270 ? 8.769 -17.104 -5.239 1.00 91.19 270 THR A N 1
ATOM 2187 C CA . THR A 1 270 ? 9.737 -17.621 -6.232 1.00 91.19 270 THR A CA 1
ATOM 2188 C C . THR A 1 270 ? 10.285 -16.524 -7.143 1.00 91.19 270 THR A C 1
ATOM 2190 O O . THR A 1 270 ? 11.499 -16.416 -7.322 1.00 91.19 270 THR A O 1
ATOM 2193 N N . LEU A 1 271 ? 9.409 -15.667 -7.679 1.00 89.94 271 LEU A N 1
ATOM 2194 C CA . LEU A 1 271 ? 9.821 -14.581 -8.569 1.00 89.94 271 LEU A CA 1
ATOM 2195 C C . LEU A 1 271 ? 10.706 -13.563 -7.836 1.00 89.94 271 LEU A C 1
ATOM 2197 O O . LEU A 1 271 ? 11.691 -13.065 -8.381 1.00 89.94 271 LEU A O 1
ATOM 2201 N N . THR A 1 272 ? 10.383 -13.285 -6.573 1.00 88.81 272 THR A N 1
ATOM 2202 C CA . THR A 1 272 ? 11.172 -12.367 -5.744 1.00 88.81 272 THR A CA 1
ATOM 2203 C C . THR A 1 272 ? 12.577 -12.912 -5.487 1.00 88.81 272 THR A C 1
ATOM 2205 O O . THR A 1 272 ? 13.544 -12.166 -5.634 1.00 88.81 272 THR A O 1
ATOM 2208 N N . ASN A 1 273 ? 12.716 -14.210 -5.188 1.00 89.12 273 ASN A N 1
ATOM 2209 C CA . ASN A 1 273 ? 14.030 -14.849 -5.055 1.00 89.12 273 ASN A CA 1
ATOM 2210 C C . ASN A 1 273 ? 14.852 -14.754 -6.339 1.00 89.12 273 ASN A C 1
ATOM 2212 O O . ASN A 1 273 ? 16.031 -14.404 -6.293 1.00 89.12 273 ASN A O 1
ATOM 2216 N N . PHE A 1 274 ? 14.228 -15.046 -7.483 1.00 90.00 274 PHE A N 1
ATOM 2217 C CA . PHE A 1 274 ? 14.895 -14.990 -8.778 1.00 90.00 274 PHE A CA 1
ATOM 2218 C C . PHE A 1 274 ? 15.438 -13.585 -9.074 1.00 90.00 274 PHE A C 1
ATOM 2220 O O . PHE A 1 274 ? 16.598 -13.431 -9.466 1.00 90.00 274 PHE A O 1
ATOM 2227 N N . LEU A 1 275 ? 14.628 -12.549 -8.847 1.00 87.25 275 LEU A N 1
ATOM 2228 C CA . LEU A 1 275 ? 15.026 -11.169 -9.120 1.00 87.25 275 LEU A CA 1
ATOM 2229 C C . LEU A 1 275 ? 16.075 -10.647 -8.130 1.00 87.25 275 LEU A C 1
ATOM 2231 O O . LEU A 1 275 ? 17.014 -9.972 -8.555 1.00 87.25 275 LEU A O 1
ATOM 2235 N N . GLU A 1 276 ? 15.959 -10.967 -6.837 1.00 85.81 276 GLU A N 1
ATOM 2236 C CA . GLU A 1 276 ? 16.979 -10.620 -5.834 1.00 85.81 276 GLU A CA 1
ATOM 2237 C C . GLU A 1 276 ? 18.329 -11.288 -6.173 1.00 85.81 276 GLU A C 1
ATOM 2239 O O . GLU A 1 276 ? 19.367 -10.620 -6.141 1.00 85.81 276 GLU A O 1
ATOM 2244 N N . GLY A 1 277 ? 18.315 -12.561 -6.592 1.00 82.75 277 GLY A N 1
ATOM 2245 C CA . GLY A 1 277 ? 19.512 -13.288 -7.027 1.00 82.75 277 GLY A CA 1
ATOM 2246 C C . GLY A 1 277 ? 20.123 -12.750 -8.326 1.00 82.75 277 GLY A C 1
ATOM 2247 O O . GLY A 1 277 ? 21.341 -12.637 -8.432 1.00 82.75 277 GLY A O 1
ATOM 2248 N N . SER A 1 278 ? 19.292 -12.355 -9.295 1.00 79.94 278 SER A N 1
ATOM 2249 C CA . SER A 1 278 ? 19.753 -11.879 -10.610 1.00 79.94 278 SER A CA 1
ATOM 2250 C C . SER A 1 278 ? 20.383 -10.485 -10.584 1.00 79.94 278 SER A C 1
ATOM 2252 O O . SER A 1 278 ? 21.205 -10.166 -11.443 1.00 79.94 278 SER A O 1
ATOM 2254 N N . TYR A 1 279 ? 19.993 -9.629 -9.636 1.00 72.81 279 TYR A N 1
ATOM 2255 C CA . TYR A 1 279 ? 20.485 -8.250 -9.568 1.00 72.81 279 TYR A CA 1
ATOM 2256 C C . TYR A 1 279 ? 21.606 -8.037 -8.547 1.00 72.81 279 TYR A C 1
ATOM 2258 O O . TYR A 1 279 ? 22.135 -6.928 -8.477 1.00 72.81 279 TYR A O 1
ATOM 2266 N N . SER A 1 280 ? 21.965 -9.037 -7.729 1.00 64.38 280 SER A N 1
ATOM 2267 C CA . SER A 1 280 ? 22.844 -8.848 -6.554 1.00 64.38 280 SER A CA 1
ATOM 2268 C C . SER A 1 280 ? 22.410 -7.655 -5.681 1.00 64.38 280 SER A C 1
ATOM 2270 O O . SER A 1 280 ? 23.206 -7.051 -4.960 1.00 64.38 280 SER A O 1
ATOM 2272 N N . MET A 1 281 ? 21.135 -7.269 -5.779 1.00 58.88 281 MET A N 1
ATOM 2273 C CA . MET A 1 281 ? 20.554 -6.141 -5.076 1.00 58.88 281 MET A CA 1
ATOM 2274 C C . MET A 1 281 ? 19.758 -6.707 -3.923 1.00 58.88 281 MET A C 1
ATOM 2276 O O . MET A 1 281 ? 18.809 -7.459 -4.118 1.00 58.88 281 MET A O 1
ATOM 2280 N N . ASN A 1 282 ? 20.107 -6.278 -2.713 1.00 54.06 282 ASN A N 1
ATOM 2281 C CA . ASN A 1 282 ? 19.522 -6.811 -1.488 1.00 54.06 282 ASN A CA 1
ATOM 2282 C C . ASN A 1 282 ? 17.991 -6.679 -1.398 1.00 54.06 282 ASN A C 1
ATOM 2284 O O . ASN A 1 282 ? 17.427 -7.283 -0.490 1.00 54.06 282 ASN A O 1
ATOM 2288 N N . ARG A 1 283 ? 17.325 -5.886 -2.265 1.00 60.03 283 ARG A N 1
ATOM 2289 C CA . ARG A 1 283 ? 15.856 -5.732 -2.345 1.00 60.03 283 ARG A CA 1
ATOM 2290 C C . ARG A 1 283 ? 15.409 -5.222 -3.717 1.00 60.03 283 ARG A C 1
ATOM 2292 O O . ARG A 1 283 ? 15.338 -4.008 -3.925 1.00 60.03 283 ARG A O 1
ATOM 2299 N N . VAL A 1 284 ? 15.030 -6.116 -4.624 1.00 61.19 284 VAL A N 1
ATOM 2300 C CA . VAL A 1 284 ? 14.239 -5.715 -5.795 1.00 61.19 284 VAL A CA 1
ATOM 2301 C C . VAL A 1 284 ? 12.786 -5.569 -5.342 1.00 61.19 284 VAL A C 1
ATOM 2303 O O . VAL A 1 284 ? 12.057 -6.544 -5.194 1.00 61.19 284 VAL A O 1
ATOM 2306 N N . LEU A 1 285 ? 12.367 -4.337 -5.045 1.00 64.00 285 LEU A N 1
ATOM 2307 C CA . LEU A 1 285 ? 10.969 -4.055 -4.724 1.00 64.00 285 LEU A CA 1
ATOM 2308 C C . LEU A 1 285 ? 10.168 -4.026 -6.024 1.00 64.00 285 LEU A C 1
ATOM 2310 O O . LEU A 1 285 ? 10.241 -3.063 -6.791 1.00 64.00 285 LEU A O 1
ATOM 2314 N N . LEU A 1 286 ? 9.378 -5.066 -6.257 1.00 73.31 286 LEU A N 1
ATOM 2315 C CA . LEU A 1 286 ? 8.346 -5.046 -7.281 1.00 73.31 286 LEU A CA 1
ATOM 2316 C C . LEU A 1 286 ? 7.240 -4.098 -6.823 1.00 73.31 286 LEU A C 1
ATOM 2318 O O . LEU A 1 286 ? 6.607 -4.301 -5.798 1.00 73.31 286 LEU A O 1
ATOM 2322 N N . HIS A 1 287 ? 7.049 -3.008 -7.558 1.00 71.19 287 HIS A N 1
ATOM 2323 C CA . HIS A 1 287 ? 6.087 -1.956 -7.208 1.00 71.19 287 HIS A CA 1
ATOM 2324 C C . HIS A 1 287 ? 4.703 -2.193 -7.838 1.00 71.19 287 HIS A C 1
ATOM 2326 O O . HIS A 1 287 ? 3.927 -1.247 -7.987 1.00 71.19 287 HIS A O 1
ATOM 2332 N N . ASN A 1 288 ? 4.424 -3.421 -8.276 1.00 82.88 288 ASN A N 1
ATOM 2333 C CA . ASN A 1 288 ? 3.142 -3.820 -8.835 1.00 82.88 288 ASN A CA 1
ATOM 2334 C C . ASN A 1 288 ? 2.726 -5.164 -8.246 1.00 82.88 288 ASN A C 1
ATOM 2336 O O . ASN A 1 288 ? 3.102 -6.225 -8.744 1.00 82.88 288 ASN A O 1
ATOM 2340 N N . ASP A 1 289 ? 1.947 -5.079 -7.175 1.00 83.62 289 ASP A N 1
ATOM 2341 C CA . ASP A 1 289 ? 1.494 -6.248 -6.435 1.00 83.62 289 ASP A CA 1
ATOM 2342 C C . ASP A 1 289 ? 0.551 -7.119 -7.277 1.00 83.62 289 ASP A C 1
ATOM 2344 O O . ASP A 1 289 ? 0.549 -8.330 -7.110 1.00 83.62 289 ASP A O 1
ATOM 2348 N N . PHE A 1 290 ? -0.202 -6.548 -8.229 1.00 86.94 290 PHE A N 1
ATOM 2349 C CA . PHE A 1 290 ? -1.098 -7.327 -9.093 1.00 86.94 290 PHE A CA 1
ATOM 2350 C C . PHE A 1 290 ? -0.329 -8.232 -10.051 1.00 86.94 290 PHE A C 1
ATOM 2352 O O . PHE A 1 290 ? -0.650 -9.412 -10.154 1.00 86.94 290 PHE A O 1
ATOM 2359 N N . LEU A 1 291 ? 0.702 -7.701 -10.718 1.00 87.75 291 LEU A N 1
ATOM 2360 C CA . LEU A 1 291 ? 1.572 -8.520 -11.565 1.00 87.75 291 LEU A CA 1
ATOM 2361 C C . LEU A 1 291 ? 2.301 -9.574 -10.736 1.00 87.75 291 LEU A C 1
ATOM 2363 O O . LEU A 1 291 ? 2.375 -10.724 -11.147 1.00 87.75 291 LEU A O 1
ATOM 2367 N N . LEU A 1 292 ? 2.801 -9.200 -9.556 1.00 89.62 292 LEU A N 1
ATOM 2368 C CA . LEU A 1 292 ? 3.463 -10.148 -8.666 1.00 89.62 292 LEU A CA 1
ATOM 2369 C C . LEU A 1 292 ? 2.527 -11.290 -8.254 1.00 89.62 292 LEU A C 1
ATOM 2371 O O . LEU A 1 292 ? 2.913 -12.451 -8.343 1.00 89.62 292 LEU A O 1
ATOM 2375 N N . ILE A 1 293 ? 1.296 -10.967 -7.850 1.00 89.00 293 ILE A N 1
ATOM 2376 C CA . ILE A 1 293 ? 0.283 -11.961 -7.486 1.00 89.00 293 ILE A CA 1
ATOM 2377 C C . ILE A 1 293 ? -0.037 -12.865 -8.680 1.00 89.00 293 ILE A C 1
ATOM 2379 O O . ILE A 1 293 ? -0.063 -14.075 -8.483 1.00 89.00 293 ILE A O 1
ATOM 2383 N N . LEU A 1 294 ? -0.207 -12.307 -9.885 1.00 89.50 294 LEU A N 1
ATOM 2384 C CA . LEU A 1 294 ? -0.449 -13.068 -11.118 1.00 89.50 294 LEU A CA 1
ATOM 2385 C C . LEU A 1 294 ? 0.699 -14.042 -11.419 1.00 89.50 294 LEU A C 1
ATOM 2387 O O . LEU A 1 294 ? 0.470 -15.229 -11.610 1.00 89.50 294 LEU A O 1
ATOM 2391 N N . PHE A 1 295 ? 1.950 -13.573 -11.429 1.00 89.88 295 PHE A N 1
ATOM 2392 C CA . PHE A 1 295 ? 3.090 -14.451 -11.709 1.00 89.88 295 PHE A CA 1
ATOM 2393 C C . PHE A 1 295 ? 3.275 -15.517 -10.626 1.00 89.88 295 PHE A C 1
ATOM 2395 O O . PHE A 1 295 ? 3.606 -16.658 -10.930 1.00 89.88 295 PHE A O 1
ATOM 2402 N N . GLU A 1 296 ? 3.093 -15.178 -9.352 1.00 89.94 296 GLU A N 1
ATOM 2403 C CA . GLU A 1 296 ? 3.372 -16.118 -8.266 1.00 89.94 296 GLU A CA 1
ATOM 2404 C C . GLU A 1 296 ? 2.221 -17.086 -7.974 1.00 89.94 296 GLU A C 1
ATOM 2406 O O . GLU A 1 296 ? 2.487 -18.235 -7.623 1.00 89.94 296 GLU A O 1
ATOM 2411 N N . ASN A 1 297 ? 0.966 -16.660 -8.116 1.00 87.75 297 ASN A N 1
ATOM 2412 C CA . ASN A 1 297 ? -0.202 -17.438 -7.684 1.00 87.75 297 ASN A CA 1
ATOM 2413 C C . ASN A 1 297 ? -1.156 -17.796 -8.830 1.00 87.75 297 ASN A C 1
ATOM 2415 O O . ASN A 1 297 ? -1.801 -18.840 -8.739 1.00 87.75 297 ASN A O 1
ATOM 2419 N N . GLY A 1 298 ? -1.173 -17.004 -9.904 1.00 83.75 298 GLY A N 1
ATOM 2420 C CA . GLY A 1 298 ? -2.132 -17.106 -11.002 1.00 83.75 298 GLY A CA 1
ATOM 2421 C C . GLY A 1 298 ? -3.347 -16.216 -10.806 1.00 83.75 298 GLY A C 1
ATOM 2422 O O . GLY A 1 298 ? -4.158 -16.511 -9.901 1.00 83.75 298 GLY A O 1
#

Radius of gyration: 21.48 Å; chains: 1; bounding box: 48×54×60 Å

pLDDT: mean 88.39, std 9.64, range [51.5, 98.19]

Sequence (298 aa):
MKKEKIFFPILVVLILVGIAGIPTVRYALYLAPVIAVLIMLVTGDFKFQFPPSVQPFILLLIFCIFTIYRADYNWARQTYFILAYTTIFVFYDFSNIKVNIKLFNLLFIAVFLVKAVLAGQFGVFALSQISLIDSKSALESTLAFPLGLFAIFFLYKKNYLWFLLNVVIVVLAFKRVVLFGVVACVLLFFIPRRIRAVLLSPYIITTAILLGVVFQLTLAVGEFDSFIKDAFGISTNHLLMGRQELWQRAIDFTDFNFWSFSYYGVGHGTLTNFLEGSYSMNRVLLHNDFLLILFENG

Foldseek 3Di:
DVLQVVLVVVLLVLVLQLLLPDVVSVCSLLCSLVVLVVSCVVVVPAQFDDPPVLVVLVVVLVLLVVQCVVDDPLSCVVSSVSCSVSSNVGRDDCVPPDDPLVVVLVSLVVSLVVVCVVLVCPDPVQVVPDDPPVLDHSLQDPSLQVLLVQLLVCVVVVVVVSNVVSLVSNVSNSPVVSNVVSVVSVVLVPDDPVVSCVCPPPVNVVVVVVVVLVVLLCLLVCVCQVVCCVVPVDGSCVVVVNVSPLVVVLCVVQVDDPVVLVAAAPARSPSQVVSCVVPVPVGPDDPDVPNNCSRHGD